Protein AF-A0A8J6TY63-F1 (afdb_monomer_lite)

Structure (mmCIF, N/CA/C/O backbone):
data_AF-A0A8J6TY63-F1
#
_entry.id   AF-A0A8J6TY63-F1
#
loop_
_atom_site.group_PDB
_atom_site.id
_atom_site.type_symbol
_atom_site.label_atom_id
_atom_site.label_alt_id
_atom_site.label_comp_id
_atom_site.label_asym_id
_atom_site.label_entity_id
_atom_site.label_seq_id
_atom_site.pdbx_PDB_ins_code
_atom_site.Cartn_x
_atom_site.Cartn_y
_atom_site.Cartn_z
_atom_site.occupancy
_atom_site.B_iso_or_equiv
_atom_site.auth_seq_id
_atom_site.auth_comp_id
_atom_site.auth_asym_id
_atom_site.auth_atom_id
_atom_site.pdbx_PDB_model_num
ATOM 1 N N . MET A 1 1 ? -46.759 7.146 -18.803 1.00 59.19 1 MET A N 1
ATOM 2 C CA . MET A 1 1 ? -46.461 6.735 -17.420 1.00 59.19 1 MET A CA 1
ATOM 3 C C . MET A 1 1 ? -46.743 7.932 -16.544 1.00 59.19 1 MET A C 1
ATOM 5 O O . MET A 1 1 ? -46.273 9.010 -16.891 1.00 59.19 1 MET A O 1
ATOM 9 N N . SER A 1 2 ? -47.590 7.791 -15.527 1.00 76.88 2 SER A N 1
ATOM 10 C CA . SER A 1 2 ? -47.890 8.916 -14.632 1.00 76.88 2 SER A CA 1
ATOM 11 C C . SER A 1 2 ? -46.751 9.110 -13.625 1.00 76.88 2 SER A C 1
ATOM 13 O O . SER A 1 2 ? -46.052 8.153 -13.288 1.00 76.88 2 SER A O 1
ATOM 15 N N . ASP A 1 3 ? -46.574 10.323 -13.101 1.00 75.19 3 ASP A N 1
ATOM 16 C CA . ASP A 1 3 ? -45.555 10.603 -12.074 1.00 75.19 3 ASP A CA 1
ATOM 17 C C . ASP A 1 3 ? -45.735 9.735 -10.810 1.00 75.19 3 ASP A C 1
ATOM 19 O O . ASP A 1 3 ? -44.773 9.434 -10.098 1.00 75.19 3 ASP A O 1
ATOM 23 N N . GLN A 1 4 ? -46.961 9.259 -10.556 1.00 69.75 4 GLN A N 1
ATOM 24 C CA . GLN A 1 4 ? -47.266 8.295 -9.494 1.00 69.75 4 GLN A CA 1
ATOM 25 C C . GLN A 1 4 ? -46.752 6.879 -9.789 1.00 69.75 4 GLN A C 1
ATOM 27 O O . GLN A 1 4 ? -46.388 6.160 -8.862 1.00 69.75 4 GLN A O 1
ATOM 32 N N . GLU A 1 5 ? -46.706 6.449 -11.051 1.00 67.06 5 GLU A N 1
ATOM 33 C CA . GLU A 1 5 ? -46.126 5.150 -11.415 1.00 67.06 5 GLU A CA 1
ATOM 34 C C . GLU A 1 5 ? -44.602 5.169 -11.263 1.00 67.06 5 GLU A C 1
ATOM 36 O O . GLU A 1 5 ? -44.042 4.234 -10.697 1.00 67.06 5 GLU A O 1
ATOM 41 N N . VAL A 1 6 ? -43.939 6.254 -11.679 1.00 70.25 6 VAL A N 1
ATOM 42 C CA . VAL A 1 6 ? -42.478 6.422 -11.541 1.00 70.25 6 VAL A CA 1
ATOM 43 C C . VAL A 1 6 ? -42.060 6.395 -10.066 1.00 70.25 6 VAL A C 1
ATOM 45 O O . VAL A 1 6 ? -41.172 5.635 -9.684 1.00 70.25 6 VAL A O 1
ATOM 48 N N . THR A 1 7 ? -42.751 7.158 -9.214 1.00 71.12 7 THR A N 1
ATOM 49 C CA . THR A 1 7 ? -42.452 7.231 -7.771 1.00 71.12 7 THR A CA 1
ATOM 50 C C . THR A 1 7 ? -42.755 5.934 -7.019 1.00 71.12 7 THR A C 1
ATOM 52 O O . THR A 1 7 ? -42.069 5.610 -6.047 1.00 71.12 7 THR A O 1
ATOM 55 N N . ASN A 1 8 ? -43.755 5.163 -7.456 1.00 72.06 8 ASN A N 1
ATOM 56 C CA . ASN A 1 8 ? -44.032 3.846 -6.884 1.00 72.06 8 ASN A CA 1
ATOM 57 C C . ASN A 1 8 ? -42.979 2.807 -7.281 1.00 72.06 8 ASN A C 1
ATOM 59 O O . ASN A 1 8 ? -42.626 1.981 -6.441 1.00 72.06 8 ASN A O 1
ATOM 63 N N . ILE A 1 9 ? -42.455 2.857 -8.511 1.00 68.50 9 ILE A N 1
ATOM 64 C CA . ILE A 1 9 ? -41.369 1.973 -8.963 1.00 68.50 9 ILE A CA 1
ATOM 65 C C . ILE A 1 9 ? -40.084 2.266 -8.176 1.00 68.50 9 ILE A C 1
ATOM 67 O O . ILE A 1 9 ? -39.517 1.340 -7.600 1.00 68.50 9 ILE A O 1
ATOM 71 N N . GLU A 1 10 ? -39.686 3.537 -8.040 1.00 64.94 10 GLU A N 1
ATOM 72 C CA . GLU A 1 10 ? -38.504 3.925 -7.249 1.00 64.94 10 GLU A CA 1
ATOM 73 C C . GLU A 1 10 ? -38.603 3.489 -5.780 1.00 64.94 10 GLU A C 1
ATOM 75 O O . GLU A 1 10 ? -37.651 2.932 -5.233 1.00 64.94 10 GLU A O 1
ATOM 80 N N . LYS A 1 11 ? -39.762 3.682 -5.133 1.00 65.12 11 LYS A N 1
ATOM 81 C CA . LYS A 1 11 ? -39.969 3.246 -3.741 1.00 65.12 11 LYS A CA 1
ATOM 82 C C . LYS A 1 11 ? -39.914 1.731 -3.575 1.00 65.12 11 LYS A C 1
ATOM 84 O O . LYS A 1 11 ? -39.424 1.258 -2.548 1.00 65.12 11 LYS A O 1
ATOM 89 N N . ASN A 1 12 ? -40.448 0.978 -4.535 1.00 68.94 12 ASN A N 1
ATOM 90 C CA . ASN A 1 12 ? -40.429 -0.482 -4.479 1.00 68.94 12 ASN A CA 1
ATOM 91 C C . ASN A 1 12 ? -39.007 -1.014 -4.668 1.00 68.94 12 ASN A C 1
ATOM 93 O O . ASN A 1 12 ? -38.581 -1.874 -3.901 1.00 68.94 12 ASN A O 1
ATOM 97 N N . ASP A 1 13 ? -38.254 -0.452 -5.614 1.00 61.81 13 ASP A N 1
ATOM 98 C CA . ASP A 1 13 ? -36.844 -0.784 -5.818 1.00 61.81 13 ASP A CA 1
ATOM 99 C C . ASP A 1 13 ? -36.014 -0.449 -4.572 1.00 61.81 13 ASP A C 1
ATOM 101 O O . ASP A 1 13 ? -35.270 -1.296 -4.072 1.00 61.81 13 ASP A O 1
ATOM 105 N N . GLU A 1 14 ? -36.195 0.734 -3.979 1.00 63.72 14 GLU A N 1
ATOM 106 C CA . GLU A 1 14 ? -35.500 1.114 -2.745 1.00 63.72 14 GLU A CA 1
ATOM 107 C C . GLU A 1 14 ? -35.813 0.143 -1.589 1.00 63.72 14 GLU A C 1
ATOM 109 O O . GLU A 1 14 ? -34.911 -0.266 -0.850 1.00 63.72 14 GLU A O 1
ATOM 114 N N . GLN A 1 15 ? -37.070 -0.299 -1.453 1.00 70.06 15 GLN A N 1
ATOM 115 C CA . GLN A 1 15 ? -37.459 -1.317 -0.472 1.00 70.06 15 GLN A CA 1
ATOM 116 C C . GLN A 1 15 ? -36.892 -2.707 -0.787 1.00 70.06 15 GLN A C 1
ATOM 118 O O . GLN A 1 15 ? -36.543 -3.432 0.149 1.00 70.06 15 GLN A O 1
ATOM 123 N N . LEU A 1 16 ? -36.749 -3.062 -2.066 1.00 70.25 16 LEU A N 1
ATOM 124 C CA . LEU A 1 16 ? -36.208 -4.341 -2.523 1.00 70.25 16 LEU A CA 1
ATOM 125 C C . LEU A 1 16 ? -34.692 -4.437 -2.281 1.00 70.25 16 LEU A C 1
ATOM 127 O O . LEU A 1 16 ? -34.206 -5.448 -1.774 1.00 70.25 16 LEU A O 1
ATOM 131 N N . PHE A 1 17 ? -33.928 -3.382 -2.581 1.00 68.75 17 PHE A N 1
ATOM 132 C CA . PHE A 1 17 ? -32.463 -3.394 -2.464 1.00 68.75 17 PHE A CA 1
ATOM 133 C C . PHE A 1 17 ? -31.965 -3.240 -1.023 1.00 68.75 17 PHE A C 1
ATOM 135 O O . PHE A 1 17 ? -30.926 -3.798 -0.649 1.00 68.75 17 PHE A O 1
ATOM 142 N N . ARG A 1 18 ? -32.710 -2.525 -0.174 1.00 75.44 18 ARG A N 1
ATOM 143 C CA . ARG A 1 18 ? -32.339 -2.249 1.223 1.00 75.44 18 ARG A CA 1
ATOM 144 C C . ARG A 1 18 ? -32.037 -3.496 2.076 1.00 75.44 18 ARG A C 1
ATOM 146 O O . ARG A 1 18 ? -31.020 -3.465 2.778 1.00 75.44 18 ARG A O 1
ATOM 153 N N . PRO A 1 19 ? -32.827 -4.590 2.064 1.00 79.81 19 PRO A N 1
ATOM 154 C CA . PRO A 1 19 ? -32.519 -5.789 2.846 1.00 79.81 19 PRO A CA 1
ATOM 155 C C . PRO A 1 19 ? -31.270 -6.521 2.341 1.00 79.81 19 PRO A C 1
ATOM 157 O O . PRO A 1 19 ? -30.455 -6.959 3.158 1.00 79.81 19 PRO A O 1
ATOM 160 N N . HIS A 1 20 ? -31.065 -6.605 1.023 1.00 77.00 20 HIS A N 1
ATOM 161 C CA . HIS A 1 20 ? -29.877 -7.238 0.441 1.00 77.00 20 HIS A CA 1
ATOM 162 C C . HIS A 1 20 ? -28.607 -6.437 0.736 1.00 77.00 20 HIS A C 1
ATOM 164 O O . HIS A 1 20 ? -27.609 -7.012 1.176 1.00 77.00 20 HIS A O 1
ATOM 170 N N . LEU A 1 21 ? -28.667 -5.109 0.610 1.00 77.38 21 LEU A N 1
ATOM 171 C CA . LEU A 1 21 ? -27.562 -4.218 0.956 1.00 77.38 21 LEU A CA 1
ATOM 172 C C . LEU A 1 21 ? -27.236 -4.283 2.453 1.00 77.38 21 LEU A C 1
ATOM 174 O O . LEU A 1 21 ? -26.067 -4.351 2.834 1.00 77.38 21 LEU A O 1
ATOM 178 N N . LYS A 1 22 ? -28.259 -4.330 3.318 1.00 75.38 22 LYS A N 1
ATOM 179 C CA . LYS A 1 22 ? -28.073 -4.496 4.765 1.00 75.38 22 LYS A CA 1
ATOM 180 C C . LYS A 1 22 ? -27.425 -5.843 5.091 1.00 75.38 22 LYS A C 1
ATOM 182 O O . LYS A 1 22 ? -26.507 -5.880 5.904 1.00 75.38 22 LYS A O 1
ATOM 187 N N . ARG A 1 23 ? -27.842 -6.931 4.435 1.00 76.88 23 ARG A N 1
ATOM 188 C CA . ARG A 1 23 ? -27.254 -8.266 4.623 1.00 76.88 23 ARG A CA 1
ATOM 189 C C . ARG A 1 23 ? -25.803 -8.326 4.150 1.00 76.88 23 ARG A C 1
ATOM 191 O O . ARG A 1 23 ? -24.972 -8.844 4.885 1.00 76.88 23 ARG A O 1
ATOM 198 N N . ALA A 1 24 ? -25.485 -7.760 2.986 1.00 76.81 24 ALA A N 1
ATOM 199 C CA . ALA A 1 24 ? -24.116 -7.687 2.475 1.00 76.81 24 ALA A CA 1
ATOM 200 C C . ALA A 1 24 ? -23.216 -6.838 3.386 1.00 76.81 24 ALA A C 1
ATOM 202 O O . ALA A 1 24 ? -22.139 -7.277 3.78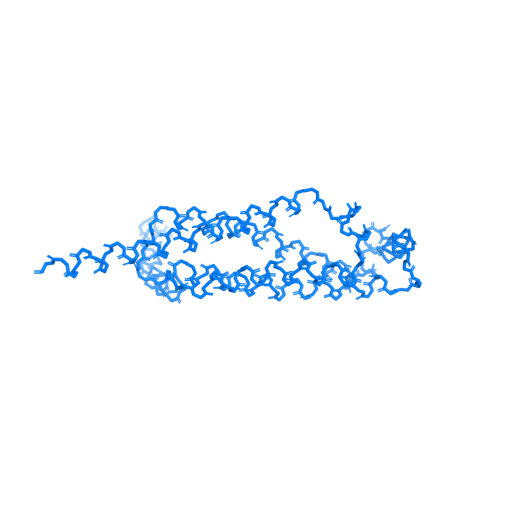7 1.00 76.81 24 ALA A O 1
ATOM 203 N N . ARG A 1 25 ? -23.694 -5.658 3.800 1.00 81.62 25 ARG A N 1
ATOM 204 C CA . ARG A 1 25 ? -22.996 -4.799 4.761 1.00 81.62 25 ARG A CA 1
ATOM 205 C C . ARG A 1 25 ? -22.729 -5.537 6.066 1.00 81.62 25 ARG A C 1
ATOM 207 O O . ARG A 1 25 ? -21.604 -5.508 6.538 1.00 81.62 25 ARG A O 1
ATOM 214 N N . ASN A 1 26 ? -23.727 -6.207 6.631 1.00 82.00 26 ASN A N 1
ATOM 215 C CA . ASN A 1 26 ? -23.568 -6.941 7.884 1.00 82.00 26 ASN A CA 1
ATOM 216 C C . ASN A 1 26 ? -22.652 -8.167 7.705 1.00 82.00 26 ASN A C 1
ATOM 218 O O . ASN A 1 26 ? -21.853 -8.478 8.583 1.00 82.00 26 ASN A O 1
ATOM 222 N N . PHE A 1 27 ? -22.681 -8.813 6.537 1.00 77.94 27 PHE A N 1
ATOM 223 C CA . PHE A 1 27 ? -21.765 -9.901 6.199 1.00 77.94 27 PHE A CA 1
ATOM 224 C C . PHE A 1 27 ? -20.309 -9.450 6.052 1.00 77.94 27 PHE A C 1
ATOM 226 O O . PHE A 1 27 ? -19.425 -10.277 6.236 1.00 77.94 27 PHE A O 1
ATOM 233 N N . VAL A 1 28 ? -20.035 -8.177 5.750 1.00 80.69 28 VAL A N 1
ATOM 234 C CA . VAL A 1 28 ? -18.668 -7.634 5.644 1.00 80.69 28 VAL A CA 1
ATOM 235 C C . VAL A 1 28 ? -18.275 -6.905 6.931 1.00 80.69 28 VAL A C 1
ATOM 237 O O . VAL A 1 28 ? -17.341 -7.314 7.611 1.00 80.69 28 VAL A O 1
ATOM 240 N N . LEU A 1 29 ? -19.039 -5.907 7.353 1.00 81.38 29 LEU A N 1
ATOM 241 C CA . LEU A 1 29 ? -18.734 -5.015 8.474 1.00 81.38 29 LEU A CA 1
ATOM 242 C C . LEU A 1 29 ? -19.339 -5.458 9.819 1.00 81.38 29 LEU A C 1
ATOM 244 O O . LEU A 1 29 ? -19.014 -4.885 10.850 1.00 81.38 29 LEU A O 1
ATOM 248 N N . GLY A 1 30 ? -20.186 -6.485 9.858 1.00 80.44 30 GLY A N 1
ATOM 249 C CA . GLY A 1 30 ? -20.896 -6.863 11.082 1.00 80.44 30 GLY A CA 1
ATOM 250 C C . GLY A 1 30 ? -22.042 -5.908 11.432 1.00 80.44 30 GLY A C 1
ATOM 251 O O . GLY A 1 30 ? -22.356 -4.971 10.693 1.00 80.44 30 GLY A O 1
ATOM 252 N N . ASP A 1 31 ? -22.693 -6.183 12.561 1.00 74.00 31 ASP A N 1
ATOM 253 C CA . ASP A 1 31 ? -23.899 -5.466 12.994 1.00 74.00 31 ASP A CA 1
ATOM 254 C C . ASP A 1 31 ? -23.600 -4.227 13.846 1.00 74.00 31 ASP A C 1
ATOM 256 O O . ASP A 1 31 ? -24.375 -3.268 13.852 1.00 74.00 31 ASP A O 1
ATOM 260 N N . GLU A 1 32 ? -22.451 -4.211 14.522 1.00 78.19 32 GLU A N 1
ATOM 261 C CA . GLU A 1 32 ? -22.043 -3.116 15.394 1.00 78.19 32 GLU A CA 1
ATOM 262 C C . GLU A 1 32 ? -21.094 -2.143 14.703 1.00 78.19 32 GLU A C 1
ATOM 264 O O . GLU A 1 32 ? -20.097 -2.524 14.086 1.00 78.19 32 GLU A O 1
ATOM 269 N N . ARG A 1 33 ? -21.349 -0.846 14.890 1.00 79.69 33 ARG A N 1
ATOM 270 C CA . ARG A 1 33 ? -20.389 0.188 14.504 1.00 79.69 33 ARG A CA 1
ATOM 271 C C . ARG A 1 33 ? -19.305 0.301 15.579 1.00 79.69 33 ARG A C 1
ATOM 273 O O . ARG A 1 33 ? -19.635 0.425 16.760 1.00 79.69 33 ARG A O 1
ATOM 280 N N . PRO A 1 34 ? -18.014 0.277 15.212 1.00 87.00 34 PRO A N 1
ATOM 281 C CA . PRO A 1 34 ? -16.946 0.435 16.181 1.00 87.00 34 PRO A CA 1
ATOM 282 C C . PRO A 1 34 ? -16.850 1.896 16.645 1.00 87.00 34 PRO A C 1
ATOM 284 O O . PRO A 1 34 ? -17.440 2.794 16.044 1.00 87.00 34 PRO A O 1
ATOM 287 N N . GLY A 1 35 ? -16.112 2.150 17.729 1.00 88.25 35 GLY A N 1
ATOM 288 C CA . GLY A 1 35 ? -15.947 3.506 18.265 1.00 88.25 35 GLY A CA 1
ATOM 289 C C . GLY A 1 35 ? -15.254 4.458 17.280 1.00 88.25 35 GLY A C 1
ATOM 290 O O . GLY A 1 35 ? -14.545 4.011 16.377 1.00 88.25 35 GLY A O 1
ATOM 291 N N . LEU A 1 36 ? -15.417 5.771 17.487 1.00 88.06 36 LEU A N 1
ATOM 292 C CA . LEU A 1 36 ? -14.945 6.825 16.571 1.00 88.06 36 LEU A CA 1
ATOM 293 C C . LEU A 1 36 ? -13.478 6.652 16.148 1.00 88.06 36 LEU A C 1
ATOM 295 O O . LEU A 1 36 ? -13.165 6.713 14.965 1.00 88.06 36 LEU A O 1
ATOM 299 N N . TYR A 1 37 ? -12.586 6.353 17.094 1.00 89.38 37 TYR A N 1
ATOM 300 C CA . TYR A 1 37 ? -11.170 6.149 16.786 1.00 89.38 37 TYR A CA 1
ATOM 301 C C . TYR A 1 37 ? -10.925 4.973 15.822 1.00 89.38 37 TYR A C 1
ATOM 303 O O . TYR A 1 37 ? -10.140 5.089 14.888 1.00 89.38 37 TYR A O 1
ATOM 311 N N . THR A 1 38 ? -11.648 3.858 15.983 1.00 92.31 38 THR A N 1
ATOM 312 C CA . THR A 1 38 ? -11.554 2.717 15.052 1.00 92.31 38 THR A CA 1
ATOM 313 C C . THR A 1 38 ? -12.097 3.075 13.671 1.00 92.31 38 THR A C 1
ATOM 315 O O . THR A 1 38 ? -11.546 2.620 12.676 1.00 92.31 38 THR A O 1
ATOM 318 N N . GLN A 1 39 ? -13.137 3.911 13.595 1.00 93.06 39 GLN A N 1
ATOM 319 C CA . GLN A 1 39 ? -13.658 4.394 12.314 1.00 93.06 39 GLN A CA 1
ATOM 320 C C . GLN A 1 39 ? -12.626 5.263 11.586 1.00 93.06 39 GLN A C 1
ATOM 322 O O . GLN A 1 39 ? -12.405 5.058 10.399 1.00 93.06 39 GLN A O 1
ATOM 327 N N . ILE A 1 40 ? -11.949 6.175 12.295 1.00 93.75 40 ILE A N 1
ATOM 328 C CA . ILE A 1 40 ? -10.877 7.007 11.724 1.00 93.75 40 ILE A CA 1
ATOM 329 C C . ILE A 1 40 ? -9.756 6.120 11.169 1.00 93.75 40 ILE A C 1
ATOM 331 O O . ILE A 1 40 ? -9.381 6.260 10.008 1.00 93.75 40 ILE A O 1
ATOM 335 N N . VAL A 1 41 ? -9.263 5.168 11.969 1.00 95.75 41 VAL A N 1
ATOM 336 C CA . VAL A 1 41 ? -8.211 4.228 11.543 1.00 95.75 41 VAL A CA 1
ATOM 337 C C . VAL A 1 41 ? -8.662 3.418 10.326 1.00 95.75 41 VAL A C 1
ATOM 339 O O . VAL A 1 41 ? -7.900 3.269 9.374 1.00 95.75 41 VAL A O 1
ATOM 342 N N . PHE A 1 42 ? -9.908 2.941 10.323 1.00 95.69 42 PHE A N 1
ATOM 343 C CA . PHE A 1 42 ? -10.466 2.175 9.214 1.00 95.69 42 PHE A CA 1
ATOM 344 C C . PHE A 1 42 ? -10.575 2.992 7.924 1.00 95.69 42 PHE A C 1
ATOM 346 O O . PHE A 1 42 ? -10.114 2.527 6.890 1.00 95.69 42 PHE A O 1
ATOM 353 N N . PHE A 1 43 ? -11.157 4.193 7.953 1.00 96.00 43 PHE A N 1
ATOM 354 C CA . PHE A 1 43 ? -11.362 4.983 6.734 1.00 96.00 43 PHE A CA 1
ATOM 355 C C . PHE A 1 43 ? -10.052 5.525 6.164 1.00 96.00 43 PHE A C 1
ATOM 357 O O . PHE A 1 43 ? -9.846 5.453 4.953 1.00 96.00 43 PHE A O 1
ATOM 364 N N . THR A 1 44 ? -9.137 5.989 7.020 1.00 96.56 44 THR A N 1
ATOM 365 C CA . THR A 1 44 ? -7.789 6.375 6.583 1.00 96.56 44 THR A CA 1
ATOM 366 C C . THR A 1 44 ? -7.051 5.175 5.992 1.00 96.56 44 THR A C 1
ATOM 368 O O . THR A 1 44 ? -6.449 5.279 4.924 1.00 96.56 44 THR A O 1
ATOM 371 N N . GLY A 1 45 ? -7.143 4.009 6.638 1.00 97.12 45 GLY A N 1
ATOM 372 C CA . GLY A 1 45 ? -6.516 2.789 6.143 1.00 97.12 45 GLY A CA 1
ATOM 373 C C . GLY A 1 45 ? -7.119 2.272 4.840 1.00 97.12 45 GLY A C 1
ATOM 374 O O . GLY A 1 45 ? -6.379 1.834 3.961 1.00 97.12 45 GLY A O 1
ATOM 375 N N . LEU A 1 46 ? -8.437 2.391 4.671 1.00 96.56 46 LEU A N 1
ATOM 376 C CA . LEU A 1 46 ? -9.138 2.044 3.439 1.00 96.56 46 LEU A CA 1
ATOM 377 C C . LEU A 1 46 ? -8.700 2.943 2.280 1.00 96.56 46 LEU A C 1
ATOM 379 O O . LEU A 1 46 ? -8.456 2.439 1.185 1.00 96.56 46 LEU A O 1
ATOM 383 N N . LEU A 1 47 ? -8.557 4.249 2.523 1.00 97.62 47 LEU A N 1
ATOM 384 C CA . LEU A 1 47 ? -8.066 5.197 1.525 1.00 97.62 47 LEU A CA 1
ATOM 385 C C . LEU A 1 47 ? -6.646 4.837 1.071 1.00 97.62 47 LEU A C 1
ATOM 387 O O . LEU A 1 47 ? -6.409 4.686 -0.125 1.00 97.62 47 LEU A O 1
ATOM 391 N N . ILE A 1 48 ? -5.726 4.630 2.019 1.00 97.75 48 ILE A N 1
ATOM 392 C CA . ILE A 1 48 ? -4.333 4.266 1.720 1.00 97.75 48 ILE A CA 1
ATOM 393 C C . ILE A 1 48 ? -4.276 2.928 0.972 1.00 97.75 48 ILE A C 1
ATOM 395 O O . ILE A 1 48 ? -3.678 2.843 -0.097 1.00 97.75 48 ILE A O 1
ATOM 399 N N . THR A 1 49 ? -4.962 1.902 1.480 1.00 97.62 49 THR A N 1
ATOM 400 C CA . THR A 1 49 ? -5.021 0.571 0.850 1.00 97.62 49 THR A CA 1
ATOM 401 C C . THR A 1 49 ? -5.569 0.646 -0.574 1.00 97.62 49 THR A C 1
ATOM 403 O O . THR A 1 49 ? -5.061 -0.030 -1.465 1.00 97.62 49 THR A O 1
ATOM 406 N N . SER A 1 50 ? -6.571 1.498 -0.816 1.00 97.12 50 SER A N 1
ATOM 407 C CA . SER A 1 50 ? -7.136 1.700 -2.153 1.00 97.12 50 SER A CA 1
ATOM 408 C C . SER A 1 50 ? -6.134 2.360 -3.095 1.00 97.12 50 SER A C 1
ATOM 410 O O . SER A 1 50 ? -5.980 1.893 -4.219 1.00 97.12 50 SER A O 1
ATOM 412 N N . ILE A 1 51 ? -5.417 3.395 -2.642 1.00 97.75 51 ILE A N 1
ATOM 413 C CA . ILE A 1 51 ? -4.378 4.061 -3.442 1.00 97.75 51 ILE A CA 1
ATOM 414 C C . ILE A 1 51 ? -3.304 3.054 -3.861 1.00 97.75 51 ILE A C 1
ATOM 416 O O . ILE A 1 51 ? -3.025 2.921 -5.051 1.00 97.75 51 ILE A O 1
ATOM 420 N N . PHE A 1 52 ? -2.760 2.285 -2.915 1.00 97.88 52 PHE A N 1
ATOM 421 C CA . PHE A 1 52 ? -1.735 1.290 -3.224 1.00 97.88 52 PHE A CA 1
ATOM 422 C C . PHE A 1 52 ? -2.260 0.132 -4.084 1.00 97.88 52 PHE A C 1
ATOM 424 O O . PHE A 1 52 ? -1.557 -0.324 -4.988 1.00 97.88 52 PHE A O 1
ATOM 431 N N . GLY A 1 53 ? -3.484 -0.340 -3.840 1.00 97.94 53 GLY A N 1
ATOM 432 C CA . GLY A 1 53 ? -4.113 -1.389 -4.643 1.00 97.94 53 GLY A CA 1
ATOM 433 C C . GLY A 1 53 ? -4.347 -0.950 -6.090 1.00 97.94 53 GLY A C 1
ATOM 434 O O . GLY A 1 53 ? -3.997 -1.676 -7.023 1.00 97.94 53 GLY A O 1
ATOM 435 N N . ILE A 1 54 ? -4.872 0.264 -6.288 1.00 98.06 54 ILE A N 1
ATOM 436 C CA . ILE A 1 54 ? -5.074 0.864 -7.615 1.00 98.06 54 ILE A CA 1
ATOM 437 C C . ILE A 1 54 ? -3.728 1.065 -8.310 1.00 98.06 54 ILE A C 1
ATOM 439 O O . ILE A 1 54 ? -3.583 0.661 -9.463 1.00 98.06 54 ILE A O 1
ATOM 443 N N . TRP A 1 55 ? -2.738 1.623 -7.610 1.00 97.69 55 TRP A N 1
ATOM 444 C CA . TRP A 1 55 ? -1.405 1.855 -8.160 1.00 97.69 55 TRP A CA 1
ATOM 445 C C . TRP A 1 55 ? -0.767 0.562 -8.670 1.00 97.69 55 TRP A C 1
ATOM 447 O O . TRP A 1 55 ? -0.390 0.476 -9.836 1.00 97.69 55 TRP A O 1
ATOM 457 N N . ASN A 1 56 ? -0.736 -0.486 -7.841 1.00 98.06 56 ASN A N 1
ATOM 458 C CA . ASN A 1 56 ? -0.184 -1.780 -8.241 1.00 98.06 56 ASN A CA 1
ATOM 459 C C . ASN A 1 56 ? -0.960 -2.414 -9.406 1.00 98.06 56 ASN A C 1
ATOM 461 O O . ASN A 1 56 ? -0.354 -3.006 -10.296 1.00 98.06 56 ASN A O 1
ATOM 465 N N . THR A 1 57 ? -2.284 -2.246 -9.446 1.00 98.00 57 THR A N 1
ATOM 466 C CA . THR A 1 57 ? -3.118 -2.758 -10.544 1.00 98.00 57 THR A CA 1
ATOM 467 C C . THR A 1 57 ? -2.806 -2.060 -11.866 1.00 98.00 57 THR A C 1
ATOM 469 O O . THR A 1 57 ? -2.582 -2.727 -12.876 1.00 98.00 57 THR A O 1
ATOM 472 N N . ILE A 1 58 ? -2.755 -0.724 -11.869 1.00 96.75 58 ILE A N 1
ATOM 473 C CA . ILE A 1 58 ? -2.445 0.063 -13.069 1.00 96.75 58 ILE A CA 1
ATOM 474 C C . ILE A 1 58 ? -1.040 -0.278 -13.573 1.00 96.75 58 ILE A C 1
ATOM 476 O O . ILE A 1 58 ? -0.879 -0.585 -14.756 1.00 96.75 58 ILE A O 1
ATOM 480 N N . SER A 1 59 ? -0.044 -0.289 -12.686 1.00 96.06 59 SER A N 1
ATOM 481 C CA . SER A 1 59 ? 1.340 -0.600 -13.053 1.00 96.06 59 SER A CA 1
ATOM 482 C C . SER A 1 59 ? 1.481 -2.011 -13.622 1.00 96.06 59 SER A C 1
ATOM 484 O O . SER A 1 59 ? 2.125 -2.194 -14.653 1.00 96.06 59 SER A O 1
ATOM 486 N N . TYR A 1 60 ? 0.819 -3.006 -13.025 1.00 97.19 60 TYR A N 1
ATOM 487 C CA . TYR A 1 60 ? 0.822 -4.371 -13.551 1.00 97.19 60 TYR A CA 1
ATOM 488 C C . TYR A 1 60 ? 0.220 -4.458 -14.962 1.00 97.19 60 TYR A C 1
ATOM 490 O O . TYR A 1 60 ? 0.800 -5.089 -15.844 1.00 97.19 60 TYR A O 1
ATOM 498 N N . ILE A 1 61 ? -0.914 -3.793 -15.208 1.00 95.12 61 ILE A N 1
ATOM 499 C CA . ILE A 1 61 ? -1.554 -3.776 -16.535 1.00 95.12 61 ILE A CA 1
ATOM 500 C C . ILE A 1 61 ? -0.634 -3.129 -17.577 1.00 95.12 61 ILE A C 1
ATOM 502 O O . ILE A 1 61 ? -0.490 -3.663 -18.679 1.00 95.12 61 ILE A O 1
ATOM 506 N N . ILE A 1 62 ? 0.015 -2.014 -17.226 1.00 93.94 62 ILE A N 1
ATOM 507 C CA . ILE A 1 62 ? 0.973 -1.320 -18.098 1.00 93.94 62 ILE A CA 1
ATOM 508 C C . ILE A 1 62 ? 2.126 -2.255 -18.489 1.00 93.94 62 ILE A C 1
ATOM 510 O O . ILE A 1 62 ? 2.461 -2.351 -19.671 1.00 93.94 62 ILE A O 1
ATOM 514 N N . LEU A 1 63 ? 2.683 -2.988 -17.522 1.00 94.38 63 LEU A N 1
ATOM 515 C CA . LEU A 1 63 ? 3.772 -3.942 -17.751 1.00 94.38 63 LEU A CA 1
ATOM 516 C C . LEU A 1 63 ? 3.317 -5.200 -18.510 1.00 94.38 63 LEU A C 1
ATOM 518 O O . LEU A 1 63 ? 4.105 -5.822 -19.209 1.00 94.38 63 LEU A O 1
ATOM 522 N N . LYS A 1 64 ? 2.036 -5.574 -18.460 1.00 94.00 64 LYS A N 1
ATOM 523 C CA . LYS A 1 64 ? 1.518 -6.706 -19.248 1.00 94.00 64 LYS A CA 1
ATOM 524 C C . LYS A 1 64 ? 1.199 -6.378 -20.699 1.00 94.00 64 LYS A C 1
ATOM 526 O O . LYS A 1 64 ? 1.034 -7.297 -21.501 1.00 94.00 64 LYS A O 1
ATOM 531 N N . GLN A 1 65 ? 1.097 -5.100 -21.059 1.00 91.50 65 GLN A N 1
ATOM 532 C CA . GLN A 1 65 ? 0.671 -4.684 -22.397 1.00 91.50 65 GLN A CA 1
ATOM 533 C C . GLN A 1 65 ? 1.626 -3.684 -23.085 1.00 91.50 65 GLN A C 1
ATOM 535 O O . GLN A 1 65 ? 1.157 -2.724 -23.709 1.00 91.50 65 GLN A O 1
ATOM 540 N N . PRO A 1 66 ? 2.958 -3.906 -23.080 1.00 86.12 66 PRO A N 1
ATOM 541 C CA . PRO A 1 66 ? 3.918 -2.936 -23.616 1.00 86.12 66 PRO A CA 1
ATOM 542 C C . PRO A 1 66 ? 3.719 -2.679 -25.119 1.00 86.12 66 PRO A C 1
ATOM 544 O O . PRO A 1 66 ? 3.738 -1.534 -25.568 1.00 86.12 66 PRO A O 1
ATOM 547 N N . LEU A 1 67 ? 3.415 -3.718 -25.910 1.00 85.25 67 LEU A N 1
ATOM 548 C CA . LEU A 1 67 ? 3.170 -3.592 -27.356 1.00 85.25 67 LEU A CA 1
ATOM 549 C C . LEU A 1 67 ? 1.896 -2.810 -27.695 1.00 85.25 67 LEU A C 1
ATOM 551 O O . LEU A 1 67 ? 1.800 -2.207 -28.767 1.00 85.25 67 LEU A O 1
ATOM 555 N N . PHE A 1 68 ? 0.883 -2.850 -26.828 1.00 86.06 68 PHE A N 1
ATOM 556 C CA . PHE A 1 68 ? -0.332 -2.064 -27.026 1.00 86.06 68 PHE A CA 1
ATOM 557 C C . PHE A 1 68 ? -0.031 -0.575 -26.837 1.00 86.06 68 PHE A C 1
ATOM 559 O O . PHE A 1 68 ? -0.393 0.233 -27.695 1.00 86.06 68 PHE A O 1
ATOM 566 N N . LEU A 1 69 ? 0.701 -0.236 -25.772 1.00 85.44 69 LEU A N 1
ATOM 567 C CA . LEU A 1 69 ? 1.108 1.131 -25.448 1.00 85.44 69 LEU A CA 1
ATOM 568 C C . LEU A 1 69 ? 2.082 1.700 -26.481 1.00 85.44 69 LEU A C 1
ATOM 570 O O . LEU A 1 69 ? 1.884 2.820 -26.951 1.00 85.44 69 LEU A O 1
ATOM 574 N N . LYS A 1 70 ? 3.052 0.906 -26.937 1.00 86.19 70 LYS A N 1
ATOM 575 C CA . LYS A 1 70 ? 3.972 1.319 -28.001 1.00 86.19 70 LYS A CA 1
ATOM 576 C C . LYS A 1 70 ? 3.232 1.651 -29.297 1.00 86.19 70 LYS A C 1
ATOM 578 O O . LYS A 1 70 ? 3.517 2.666 -29.921 1.00 86.19 70 LYS A O 1
ATOM 583 N N . ARG A 1 71 ? 2.230 0.847 -29.673 1.00 85.88 71 ARG A N 1
ATOM 584 C CA . ARG A 1 71 ? 1.451 1.060 -30.906 1.00 85.88 71 ARG A CA 1
ATOM 585 C C . ARG A 1 71 ? 0.461 2.224 -30.831 1.00 85.88 71 ARG A C 1
ATOM 587 O O . ARG A 1 71 ? 0.315 2.934 -31.816 1.00 85.88 71 ARG A O 1
ATOM 594 N N . HIS A 1 72 ? -0.215 2.425 -29.699 1.00 86.25 72 HIS A N 1
ATOM 595 C CA . HIS A 1 72 ? -1.329 3.386 -29.604 1.00 86.25 72 HIS A CA 1
ATOM 596 C C . HIS A 1 72 ? -0.987 4.675 -28.857 1.00 86.25 72 HIS A C 1
ATOM 598 O O . HIS A 1 72 ? -1.687 5.675 -29.003 1.00 86.25 72 HIS A O 1
ATOM 604 N N . LYS A 1 73 ? 0.054 4.655 -28.023 1.00 81.06 73 LYS A N 1
ATOM 605 C CA . LYS A 1 73 ? 0.499 5.800 -27.217 1.00 81.06 73 LYS A CA 1
ATOM 606 C C . LYS A 1 73 ? 1.911 6.257 -27.570 1.00 81.06 73 LYS A C 1
ATOM 608 O O . LYS A 1 73 ? 2.339 7.267 -27.034 1.00 81.06 73 LYS A O 1
ATOM 613 N N . GLN A 1 74 ? 2.606 5.541 -28.462 1.00 83.62 74 GLN A N 1
ATOM 614 C CA . GLN A 1 74 ? 3.996 5.816 -28.848 1.00 83.62 74 GLN A CA 1
ATOM 615 C C . GLN A 1 74 ? 4.963 5.830 -27.649 1.00 83.62 74 GLN A C 1
ATOM 617 O O . GLN A 1 74 ? 6.015 6.457 -27.697 1.00 83.6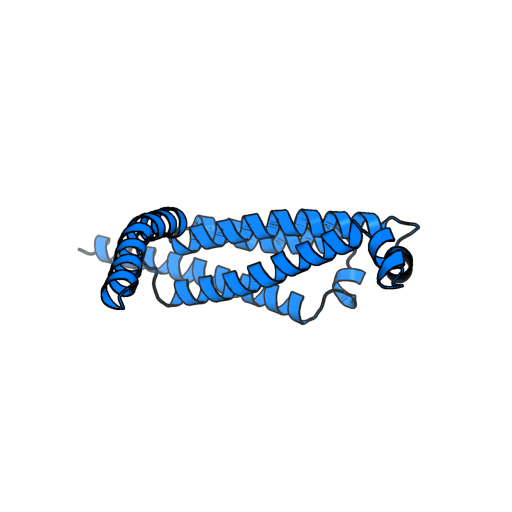2 74 GLN A O 1
ATOM 622 N N . VAL A 1 75 ? 4.614 5.113 -26.573 1.00 85.88 75 VAL A N 1
ATOM 623 C CA . VAL A 1 75 ? 5.447 4.974 -25.374 1.00 85.88 75 VAL A CA 1
ATOM 624 C C . VAL A 1 75 ? 6.070 3.585 -25.365 1.00 85.88 75 VAL A C 1
ATOM 626 O O . VAL A 1 75 ? 5.358 2.582 -25.285 1.00 85.88 75 VAL A O 1
ATOM 629 N N . ASP A 1 76 ? 7.399 3.527 -25.431 1.00 89.19 76 ASP A N 1
ATOM 630 C CA . ASP A 1 76 ? 8.157 2.283 -25.298 1.00 89.19 76 ASP A CA 1
ATOM 631 C C . ASP A 1 76 ? 8.454 1.991 -23.821 1.00 89.19 76 ASP A C 1
ATOM 633 O O . ASP A 1 76 ? 9.523 2.300 -23.296 1.00 89.19 76 ASP A O 1
ATOM 637 N N . VAL A 1 77 ? 7.450 1.445 -23.131 1.00 89.62 77 VAL A N 1
ATOM 638 C CA . VAL A 1 77 ? 7.520 1.146 -21.691 1.00 89.62 77 VAL A CA 1
ATOM 639 C C . VAL A 1 77 ? 8.679 0.207 -21.368 1.00 89.62 77 VAL A C 1
ATOM 641 O O . VAL A 1 77 ? 9.365 0.409 -20.373 1.00 89.62 77 VAL A O 1
ATOM 644 N N . GLU A 1 78 ? 8.912 -0.804 -22.203 1.00 89.50 78 GLU A N 1
ATOM 645 C CA . GLU A 1 78 ? 9.991 -1.766 -21.989 1.00 89.50 78 GLU A CA 1
ATOM 646 C C . GLU A 1 78 ? 11.352 -1.070 -22.042 1.00 89.50 78 GLU A C 1
ATOM 648 O O . GLU A 1 78 ? 12.133 -1.195 -21.102 1.00 89.50 78 GLU A O 1
ATOM 653 N N . ALA A 1 79 ? 11.589 -0.231 -23.056 1.00 89.44 79 ALA A N 1
ATOM 654 C CA . ALA A 1 79 ? 12.828 0.538 -23.151 1.00 89.44 79 ALA A CA 1
ATOM 655 C C . ALA A 1 79 ? 13.037 1.481 -21.951 1.00 89.44 79 ALA A C 1
ATOM 657 O O . ALA A 1 79 ? 14.142 1.541 -21.411 1.00 89.44 79 ALA A O 1
ATOM 658 N N . ILE A 1 80 ? 11.986 2.185 -21.509 1.00 91.38 80 ILE A N 1
ATOM 659 C CA . ILE A 1 80 ? 12.053 3.114 -20.366 1.00 91.38 80 ILE A CA 1
ATOM 660 C C . ILE A 1 80 ? 12.402 2.364 -19.074 1.00 91.38 80 ILE A C 1
ATOM 662 O O . ILE A 1 80 ? 13.314 2.761 -18.349 1.00 91.38 80 ILE A O 1
ATOM 666 N N . ILE A 1 81 ? 11.702 1.264 -18.792 1.00 92.94 81 ILE A N 1
ATOM 667 C CA . ILE A 1 81 ? 11.903 0.485 -17.566 1.00 92.94 81 ILE A CA 1
ATOM 668 C C . ILE A 1 81 ? 13.257 -0.230 -17.585 1.00 92.94 81 ILE A C 1
ATOM 670 O O . ILE A 1 81 ? 13.946 -0.248 -16.568 1.00 92.94 81 ILE A O 1
ATOM 674 N N . SER A 1 82 ? 13.685 -0.773 -18.727 1.00 91.12 82 SER A N 1
ATOM 675 C CA . SER A 1 82 ? 15.010 -1.388 -18.858 1.00 91.12 82 SER A CA 1
ATOM 676 C C . SER A 1 82 ? 16.143 -0.378 -18.684 1.00 91.12 82 SER A C 1
ATOM 678 O O . SER A 1 82 ? 17.159 -0.717 -18.079 1.00 91.12 82 SER A O 1
ATOM 680 N N . LEU A 1 83 ? 15.985 0.859 -19.172 1.00 91.94 83 LEU A N 1
ATOM 681 C CA . LEU A 1 83 ? 16.968 1.920 -18.949 1.00 91.94 83 LEU A CA 1
ATOM 682 C C . LEU A 1 83 ? 17.081 2.255 -17.458 1.00 91.94 83 LEU A C 1
ATOM 684 O O . LEU A 1 83 ? 18.184 2.217 -16.917 1.00 91.94 83 LEU A O 1
ATOM 688 N N . ARG A 1 84 ? 15.948 2.485 -16.779 1.00 92.81 84 ARG A N 1
ATOM 689 C CA . ARG A 1 84 ? 15.948 2.773 -15.337 1.00 92.81 84 ARG A CA 1
ATOM 690 C C . ARG A 1 84 ? 16.509 1.609 -14.520 1.00 92.81 84 ARG A C 1
ATOM 692 O O . ARG A 1 84 ? 17.287 1.825 -13.601 1.00 92.81 84 ARG A O 1
ATOM 699 N N . GLY A 1 85 ? 16.191 0.370 -14.896 1.00 92.81 85 GLY A N 1
ATOM 700 C CA . GLY A 1 85 ? 16.760 -0.821 -14.266 1.00 92.81 85 GLY A CA 1
ATOM 701 C C . GLY A 1 85 ? 18.290 -0.834 -14.303 1.00 92.81 85 GLY A C 1
ATOM 702 O O . GLY A 1 85 ? 18.920 -1.117 -13.288 1.00 92.81 85 GLY A O 1
ATOM 703 N N . ARG A 1 86 ? 18.897 -0.449 -15.433 1.00 91.81 86 ARG A N 1
ATOM 704 C CA . ARG A 1 86 ? 20.361 -0.335 -15.549 1.00 91.81 86 ARG A CA 1
ATOM 705 C C . ARG A 1 86 ? 20.938 0.762 -14.662 1.00 91.81 86 ARG A C 1
ATOM 707 O O . ARG A 1 86 ? 21.980 0.545 -14.054 1.00 91.81 86 ARG A O 1
ATOM 714 N N . GLU A 1 87 ? 20.265 1.908 -14.558 1.00 92.12 87 GLU A N 1
ATOM 715 C CA . GLU A 1 87 ? 20.666 2.998 -13.650 1.00 92.12 87 GLU A CA 1
ATOM 716 C C . GLU A 1 87 ? 20.645 2.556 -12.180 1.00 92.12 87 GLU A C 1
ATOM 718 O O . GLU A 1 87 ? 21.489 2.973 -11.394 1.00 92.12 87 GLU A O 1
ATOM 723 N N . LEU A 1 88 ? 19.728 1.651 -11.832 1.00 91.00 88 LEU A N 1
ATOM 724 C CA . LEU A 1 88 ? 19.619 1.047 -10.504 1.00 91.00 88 LEU A CA 1
ATOM 725 C C . LEU A 1 88 ? 20.579 -0.139 -10.281 1.00 91.00 88 LEU A C 1
ATOM 727 O O . LEU A 1 88 ? 20.578 -0.721 -9.197 1.00 91.00 88 LEU A O 1
ATOM 731 N N . GLY A 1 89 ? 21.395 -0.500 -11.278 1.00 90.25 89 GLY A N 1
ATOM 732 C CA . GLY A 1 89 ? 22.393 -1.571 -11.191 1.00 90.25 89 GLY A CA 1
ATOM 733 C C . GLY A 1 89 ? 21.908 -2.966 -11.601 1.00 90.25 89 GLY A C 1
ATOM 734 O O . GLY A 1 89 ? 22.593 -3.945 -11.317 1.00 90.25 89 GLY A O 1
ATOM 735 N N . PHE A 1 90 ? 20.751 -3.085 -12.260 1.00 90.00 90 PHE A N 1
ATOM 736 C CA . PHE A 1 90 ? 20.256 -4.359 -12.793 1.00 90.00 90 PHE A CA 1
ATOM 737 C C . PHE A 1 90 ? 20.787 -4.638 -14.203 1.00 90.00 90 PHE A C 1
ATOM 739 O O . PHE A 1 90 ? 20.926 -3.737 -15.033 1.00 90.00 90 PHE A O 1
ATOM 746 N N . GLU A 1 91 ? 21.006 -5.916 -14.509 1.00 83.06 91 GLU A N 1
ATOM 747 C CA . GLU A 1 91 ? 21.415 -6.374 -15.836 1.00 83.06 91 GLU A CA 1
ATOM 748 C C . GLU A 1 91 ? 20.213 -6.848 -16.677 1.00 83.06 91 GLU A C 1
ATOM 750 O O . GLU A 1 91 ? 19.236 -7.401 -16.173 1.00 83.06 91 GLU A O 1
ATOM 755 N N . GLY A 1 92 ? 20.277 -6.631 -17.997 1.00 71.56 92 GLY A N 1
ATOM 756 C CA . GLY A 1 92 ? 19.296 -7.174 -18.945 1.00 71.56 92 GLY A CA 1
ATOM 757 C C . GLY A 1 92 ? 17.836 -6.771 -18.676 1.00 71.56 92 GLY A C 1
ATOM 758 O O . GLY A 1 92 ? 17.520 -5.594 -18.503 1.00 71.56 92 GLY A O 1
ATOM 759 N N . THR A 1 93 ? 16.933 -7.755 -18.715 1.00 72.69 93 THR A N 1
ATOM 760 C CA . THR A 1 93 ? 15.479 -7.596 -18.491 1.00 72.69 93 THR A CA 1
ATOM 761 C C . THR A 1 93 ? 15.052 -7.921 -17.058 1.00 72.69 93 THR A C 1
ATOM 763 O O . THR A 1 93 ? 13.856 -7.998 -16.768 1.00 72.69 93 THR A O 1
ATOM 766 N N . ASP A 1 94 ? 16.002 -8.139 -16.150 1.00 86.12 94 ASP A N 1
ATOM 767 C CA . ASP A 1 94 ? 15.712 -8.659 -14.814 1.00 86.12 94 ASP A CA 1
ATOM 768 C C . ASP A 1 94 ? 14.846 -7.695 -14.010 1.00 86.12 94 ASP A C 1
ATOM 770 O O . ASP A 1 94 ? 13.833 -8.102 -13.440 1.00 86.12 94 ASP A O 1
ATOM 774 N N . PHE A 1 95 ? 15.167 -6.401 -14.067 1.00 93.38 95 PHE A N 1
ATOM 775 C CA . PHE A 1 95 ? 14.384 -5.365 -13.402 1.00 93.38 95 PHE A CA 1
ATOM 776 C C . PHE A 1 95 ? 12.931 -5.323 -13.881 1.00 93.38 95 PHE A C 1
ATOM 778 O O . PHE A 1 95 ? 12.021 -5.253 -13.063 1.00 93.38 95 PHE A O 1
ATOM 785 N N . TYR A 1 96 ? 12.695 -5.433 -15.192 1.00 93.38 96 TYR A N 1
ATOM 786 C CA . TYR A 1 96 ? 11.341 -5.437 -15.753 1.00 93.38 96 TYR A CA 1
ATOM 787 C C . TYR A 1 96 ? 10.512 -6.595 -15.184 1.00 93.38 96 TYR A C 1
ATOM 789 O O . TYR A 1 96 ? 9.404 -6.403 -14.682 1.00 93.38 96 TYR A O 1
ATOM 797 N N . ASN A 1 97 ? 11.091 -7.798 -15.194 1.00 93.00 97 ASN A N 1
ATOM 798 C CA . ASN A 1 97 ? 10.443 -9.004 -14.684 1.00 93.00 97 ASN A CA 1
ATOM 799 C C . ASN A 1 97 ? 10.248 -8.963 -13.160 1.00 93.00 97 ASN A C 1
ATOM 801 O O . ASN A 1 97 ? 9.282 -9.530 -12.643 1.00 93.00 97 ASN A O 1
ATOM 805 N N . TYR A 1 98 ? 11.167 -8.349 -12.412 1.00 95.06 98 TYR A N 1
ATOM 806 C CA . TYR A 1 98 ? 11.010 -8.149 -10.971 1.00 95.06 98 TYR A CA 1
ATOM 807 C C . TYR A 1 98 ? 9.943 -7.106 -10.651 1.00 95.06 98 TYR A C 1
ATOM 809 O O . TYR A 1 98 ? 9.131 -7.347 -9.762 1.00 95.06 98 TYR A O 1
ATOM 817 N N . LEU A 1 99 ? 9.881 -6.009 -11.406 1.00 96.31 99 LEU A N 1
ATOM 818 C CA . LEU A 1 99 ? 8.882 -4.957 -11.243 1.00 96.31 99 LEU A CA 1
ATOM 819 C C . LEU A 1 99 ? 7.470 -5.468 -11.553 1.00 96.31 99 LEU A C 1
ATOM 821 O O . LEU A 1 99 ? 6.534 -5.215 -10.794 1.00 96.31 99 LEU A O 1
ATOM 825 N N . GLU A 1 100 ? 7.323 -6.267 -12.611 1.00 96.12 100 GLU A N 1
ATOM 826 C CA . GLU A 1 100 ? 6.054 -6.919 -12.941 1.00 96.12 100 GLU A CA 1
ATOM 827 C C . GLU A 1 100 ? 5.585 -7.847 -11.806 1.00 96.12 100 GLU A C 1
ATOM 829 O O . GLU A 1 100 ? 4.439 -7.761 -11.351 1.00 96.12 100 GLU A O 1
ATOM 834 N N . ARG A 1 101 ? 6.487 -8.703 -11.303 1.00 96.75 101 ARG A N 1
ATOM 835 C CA . ARG A 1 101 ? 6.204 -9.613 -10.182 1.00 96.75 101 ARG A CA 1
ATOM 836 C C . ARG A 1 101 ? 5.884 -8.859 -8.897 1.00 96.75 101 ARG A C 1
ATOM 838 O O . ARG A 1 101 ? 4.942 -9.238 -8.205 1.00 96.75 101 ARG A O 1
ATOM 845 N N . PHE A 1 102 ? 6.623 -7.793 -8.601 1.00 97.56 102 PHE A N 1
ATOM 846 C CA . PHE A 1 102 ? 6.382 -6.936 -7.446 1.00 97.56 102 PHE A CA 1
ATOM 847 C C . PHE A 1 102 ? 4.959 -6.379 -7.463 1.00 97.56 102 PHE A C 1
ATOM 849 O O . PHE A 1 102 ? 4.246 -6.531 -6.475 1.00 97.56 102 PHE A O 1
ATOM 856 N N . HIS A 1 103 ? 4.511 -5.816 -8.588 1.00 98.12 103 HIS A N 1
ATOM 857 C CA . HIS A 1 103 ? 3.160 -5.270 -8.679 1.00 98.12 103 HIS A CA 1
ATOM 858 C C . HIS A 1 103 ? 2.078 -6.347 -8.562 1.00 98.12 103 HIS A C 1
ATOM 860 O O . HIS A 1 103 ? 1.092 -6.135 -7.858 1.00 98.12 103 HIS A O 1
ATOM 866 N N . LEU A 1 104 ? 2.276 -7.529 -9.156 1.00 98.06 104 LEU A N 1
ATOM 867 C CA . LEU A 1 104 ? 1.350 -8.654 -8.985 1.00 98.06 104 LEU A CA 1
ATOM 868 C C . LEU A 1 104 ? 1.236 -9.092 -7.517 1.00 98.06 104 LEU A C 1
ATOM 870 O O . LEU A 1 104 ? 0.131 -9.235 -6.992 1.00 98.06 104 LEU A O 1
ATOM 874 N N . MET A 1 105 ? 2.374 -9.282 -6.843 1.00 98.19 105 MET A N 1
ATOM 875 C CA . MET A 1 105 ? 2.411 -9.619 -5.417 1.00 98.19 105 MET A CA 1
ATOM 876 C C . MET A 1 105 ? 1.796 -8.498 -4.573 1.00 98.19 105 MET A C 1
ATOM 878 O O . MET A 1 105 ? 1.057 -8.778 -3.631 1.00 98.19 105 MET A O 1
ATOM 882 N N . GLY A 1 106 ? 2.039 -7.240 -4.947 1.00 98.00 106 GLY A N 1
ATOM 883 C CA . GLY A 1 106 ? 1.447 -6.056 -4.341 1.00 98.00 106 GLY A CA 1
ATOM 884 C C . GLY A 1 106 ? -0.078 -6.083 -4.390 1.00 98.00 106 GLY A C 1
ATOM 885 O O . GLY A 1 106 ? -0.710 -5.886 -3.357 1.00 98.00 106 GLY A O 1
ATOM 886 N N . ILE A 1 107 ? -0.684 -6.397 -5.541 1.00 98.44 107 ILE A N 1
ATOM 887 C CA . ILE A 1 107 ? -2.149 -6.528 -5.671 1.00 98.44 107 ILE A CA 1
ATOM 888 C C . ILE A 1 107 ? -2.686 -7.549 -4.663 1.00 98.44 107 ILE A C 1
ATOM 890 O O . ILE A 1 107 ? -3.593 -7.237 -3.890 1.00 98.44 107 ILE A O 1
ATOM 894 N N . VAL A 1 108 ? -2.109 -8.754 -4.638 1.00 98.19 108 VAL A N 1
ATOM 895 C CA . VAL A 1 108 ? -2.543 -9.827 -3.728 1.00 98.19 108 VAL A CA 1
ATOM 896 C C . VAL A 1 108 ? -2.404 -9.390 -2.270 1.00 98.19 108 VAL A C 1
ATOM 898 O O . VAL A 1 108 ? -3.319 -9.572 -1.468 1.00 98.19 108 VAL A O 1
ATOM 901 N N . LEU A 1 109 ? -1.284 -8.761 -1.928 1.00 98.06 109 LEU A N 1
ATOM 902 C CA . LEU A 1 109 ? -0.992 -8.348 -0.565 1.00 98.06 109 LEU A CA 1
ATOM 903 C C . LEU A 1 109 ? -1.915 -7.223 -0.082 1.00 98.06 109 LEU A C 1
ATOM 905 O O . LEU A 1 109 ? -2.406 -7.281 1.045 1.00 98.06 109 LEU A O 1
ATOM 909 N N . TRP A 1 110 ? -2.221 -6.241 -0.932 1.00 98.12 110 TRP A N 1
ATOM 910 C CA . TRP A 1 110 ? -3.157 -5.168 -0.590 1.00 98.12 110 TRP A CA 1
ATOM 911 C C . TRP A 1 110 ? -4.604 -5.662 -0.482 1.00 98.12 110 TRP A C 1
ATOM 913 O O . TRP A 1 110 ? -5.347 -5.156 0.360 1.00 98.12 110 TRP A O 1
ATOM 923 N N . LEU A 1 111 ? -4.993 -6.710 -1.219 1.00 97.38 111 LEU A N 1
ATOM 924 C CA . LEU A 1 111 ? -6.259 -7.415 -0.981 1.00 97.38 111 LEU A CA 1
ATOM 925 C C . LEU A 1 111 ? -6.276 -8.103 0.395 1.00 97.38 111 LEU A C 1
ATOM 927 O O . LEU A 1 111 ? -7.275 -8.021 1.112 1.00 97.38 111 LEU A O 1
ATOM 931 N N . CYS A 1 112 ? -5.171 -8.727 0.815 1.00 97.19 112 CYS A N 1
ATOM 932 C CA . CYS A 1 112 ? -5.054 -9.288 2.164 1.00 97.19 112 CYS A CA 1
ATOM 933 C C . CYS A 1 112 ? -5.125 -8.204 3.254 1.00 97.19 112 CYS A C 1
ATOM 935 O O . CYS A 1 112 ? -5.821 -8.384 4.255 1.00 97.19 112 CYS A O 1
ATOM 937 N N . VAL A 1 113 ? -4.463 -7.059 3.058 1.00 97.94 113 VAL A N 1
ATOM 938 C CA . VAL A 1 113 ? -4.532 -5.914 3.984 1.00 97.94 113 VAL A CA 1
ATOM 939 C C . VAL A 1 113 ? -5.957 -5.359 4.073 1.00 97.94 113 VAL A C 1
ATOM 941 O O . VAL A 1 113 ? -6.434 -5.070 5.172 1.00 97.94 113 VAL A O 1
ATOM 944 N N . LEU A 1 114 ? -6.679 -5.287 2.950 1.00 96.94 114 LEU A N 1
ATOM 945 C CA . LEU A 1 114 ? -8.089 -4.890 2.919 1.00 96.94 114 LEU A CA 1
ATOM 946 C C . LEU A 1 114 ? -8.965 -5.821 3.774 1.00 96.94 114 LEU A C 1
ATOM 948 O O . LEU A 1 114 ? -9.798 -5.350 4.552 1.00 96.94 114 LEU A O 1
ATOM 952 N N . ILE A 1 115 ? -8.740 -7.137 3.696 1.00 95.31 115 ILE A N 1
ATOM 953 C CA . ILE A 1 115 ? -9.396 -8.121 4.574 1.00 95.31 115 ILE A CA 1
ATOM 954 C C . ILE A 1 115 ? -9.027 -7.870 6.045 1.00 95.31 115 ILE A C 1
ATOM 956 O O . ILE A 1 115 ? -9.891 -7.919 6.923 1.00 95.31 115 ILE A O 1
ATOM 960 N N . GLY A 1 116 ? -7.768 -7.523 6.319 1.00 96.19 116 GLY A N 1
ATOM 961 C CA . GLY A 1 116 ? -7.323 -7.069 7.636 1.00 96.19 116 GLY A CA 1
ATOM 962 C C . GLY A 1 116 ? -8.158 -5.899 8.167 1.00 96.19 116 GLY A C 1
ATOM 963 O O . GLY A 1 116 ? -8.626 -5.951 9.304 1.00 96.19 116 GLY A O 1
ATOM 964 N N . PHE A 1 117 ? -8.439 -4.884 7.344 1.00 95.69 117 PHE A N 1
ATOM 965 C CA . PHE A 1 117 ? -9.297 -3.759 7.738 1.00 95.69 117 PHE A CA 1
ATOM 966 C C . PHE A 1 117 ? -10.748 -4.165 8.008 1.00 95.69 117 PHE A C 1
ATOM 968 O O . PHE A 1 117 ? -11.359 -3.659 8.951 1.00 95.69 117 PHE A O 1
ATOM 975 N N . ILE A 1 118 ? -11.293 -5.118 7.250 1.00 94.12 118 ILE A N 1
ATOM 976 C CA . ILE A 1 118 ? -12.624 -5.680 7.526 1.00 94.12 118 ILE A CA 1
ATOM 977 C C . ILE A 1 118 ? -12.655 -6.317 8.927 1.00 94.12 118 ILE A C 1
ATOM 979 O O . ILE A 1 118 ? -13.582 -6.079 9.705 1.00 94.12 118 ILE A O 1
ATOM 983 N N . PHE A 1 119 ? -11.619 -7.072 9.298 1.00 93.50 119 PHE A N 1
ATOM 984 C CA . PHE A 1 119 ? -11.506 -7.634 10.646 1.00 93.50 119 PHE A CA 1
ATOM 985 C C . PHE A 1 119 ? -11.255 -6.576 11.728 1.00 93.50 119 PHE A C 1
ATOM 987 O O . PHE A 1 119 ? -11.769 -6.715 12.841 1.00 93.50 119 PHE A O 1
ATOM 994 N N . LEU A 1 120 ? -10.532 -5.501 11.401 1.00 93.94 120 LEU A N 1
ATOM 995 C CA . LEU A 1 120 ? -10.319 -4.365 12.300 1.00 93.94 120 LEU A CA 1
ATOM 996 C C . LEU A 1 120 ? -11.645 -3.690 12.650 1.00 93.94 120 LEU A C 1
ATOM 998 O O . LEU A 1 120 ? -11.902 -3.405 13.820 1.00 93.94 120 LEU A O 1
ATOM 1002 N N . TRP A 1 121 ? -12.525 -3.505 11.663 1.00 93.25 121 TRP A N 1
ATOM 1003 C CA . TRP A 1 121 ? -13.868 -2.973 11.891 1.00 93.25 121 TRP A CA 1
ATOM 1004 C C . TRP A 1 121 ? -14.681 -3.861 12.844 1.00 93.25 121 TRP A C 1
ATOM 1006 O O . TRP A 1 121 ? -15.360 -3.363 13.741 1.00 93.25 121 TRP A O 1
ATOM 1016 N N . ARG A 1 122 ? -14.535 -5.185 12.721 1.00 90.56 122 ARG A N 1
ATOM 1017 C CA . ARG A 1 122 ? -15.137 -6.184 13.621 1.00 90.56 122 ARG A CA 1
ATOM 1018 C C . ARG A 1 122 ? -14.445 -6.304 14.982 1.00 90.56 122 ARG A C 1
ATOM 1020 O O . ARG A 1 122 ? -14.757 -7.225 15.734 1.00 90.56 122 ARG A O 1
ATOM 1027 N N . LYS A 1 123 ? -13.505 -5.408 15.305 1.00 87.00 123 LYS A N 1
ATOM 1028 C CA . LYS A 1 123 ? -12.759 -5.365 16.575 1.00 87.00 123 LYS A CA 1
ATOM 1029 C C . LYS A 1 123 ? -11.969 -6.656 16.866 1.00 87.00 123 LYS A C 1
ATOM 1031 O O . LYS A 1 123 ? -11.731 -6.993 18.028 1.00 87.00 123 LYS A O 1
ATOM 1036 N N . GLN A 1 124 ? -11.554 -7.387 15.830 1.00 88.44 124 GLN A N 1
ATOM 1037 C CA . GLN A 1 124 ? -10.785 -8.623 15.989 1.00 88.44 124 GLN A CA 1
ATOM 1038 C C . GLN A 1 124 ? -9.311 -8.308 16.249 1.00 88.44 124 GLN A C 1
ATOM 1040 O O . GLN A 1 124 ? -8.664 -7.687 15.417 1.00 88.44 124 GLN A O 1
ATOM 1045 N N . LYS A 1 125 ? -8.740 -8.778 17.369 1.00 84.44 125 LYS A N 1
ATOM 1046 C CA . LYS A 1 125 ? -7.344 -8.462 17.763 1.00 84.44 125 LYS A CA 1
ATOM 1047 C C . LYS A 1 125 ? -6.309 -8.846 16.696 1.00 84.44 125 LYS A C 1
ATOM 1049 O O . LYS A 1 125 ? -5.283 -8.186 16.565 1.00 84.44 125 LYS A O 1
ATOM 1054 N N . TRP A 1 126 ? -6.597 -9.898 15.93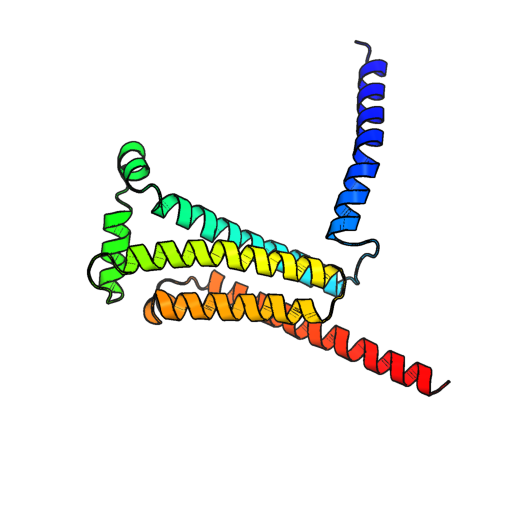2 1.00 89.19 126 TRP A N 1
ATOM 1055 C CA . TRP A 1 126 ? -5.682 -10.460 14.943 1.00 89.19 126 TRP A CA 1
ATOM 1056 C C . TRP A 1 126 ? -5.593 -9.607 13.670 1.00 89.19 126 TRP A C 1
ATOM 1058 O O . TRP A 1 126 ? -4.654 -9.765 12.892 1.00 89.19 126 TRP A O 1
ATOM 1068 N N . SER A 1 127 ? -6.522 -8.660 13.475 1.00 94.69 127 SER A N 1
ATOM 1069 C CA . SER A 1 127 ? -6.514 -7.747 12.330 1.00 94.69 127 SER A CA 1
ATOM 1070 C C . SER A 1 127 ? -5.235 -6.918 12.258 1.00 94.69 127 SER A C 1
ATOM 1072 O O . SER A 1 127 ? -4.713 -6.692 11.171 1.00 94.69 127 SER A O 1
ATOM 1074 N N . ALA A 1 128 ? -4.713 -6.493 13.414 1.00 94.81 128 ALA A N 1
ATOM 1075 C CA . ALA A 1 128 ? -3.499 -5.693 13.490 1.00 94.81 128 ALA A CA 1
ATOM 1076 C C . ALA A 1 128 ? -2.292 -6.456 12.928 1.00 94.81 128 ALA A C 1
ATOM 1078 O O . ALA A 1 128 ? -1.529 -5.882 12.158 1.00 94.81 128 ALA A O 1
ATOM 1079 N N . TYR A 1 129 ? -2.162 -7.754 13.230 1.00 95.31 129 TYR A N 1
ATOM 1080 C CA . TYR A 1 129 ? -1.072 -8.582 12.704 1.00 95.31 129 TYR A CA 1
ATOM 1081 C C . TYR A 1 129 ? -1.172 -8.778 11.191 1.00 95.31 129 TYR A C 1
ATOM 1083 O O . TYR A 1 129 ? -0.153 -8.725 10.512 1.00 95.31 129 TYR A O 1
ATOM 1091 N N . ILE A 1 130 ? -2.385 -8.944 10.650 1.00 97.00 130 ILE A N 1
ATOM 1092 C CA . ILE A 1 130 ? -2.599 -9.052 9.197 1.00 97.00 130 ILE A CA 1
ATOM 1093 C C . ILE A 1 130 ? -2.177 -7.755 8.500 1.00 97.00 130 ILE A C 1
ATOM 1095 O O . ILE A 1 130 ? -1.450 -7.796 7.510 1.00 97.00 130 ILE A O 1
ATOM 1099 N N . ILE A 1 131 ? -2.604 -6.603 9.024 1.00 97.94 131 ILE A N 1
ATOM 1100 C CA . ILE A 1 131 ? -2.316 -5.304 8.407 1.00 97.94 131 ILE A CA 1
ATOM 1101 C C . ILE A 1 131 ? -0.828 -4.956 8.538 1.00 97.94 131 ILE A C 1
ATOM 1103 O O . ILE A 1 131 ? -0.181 -4.670 7.535 1.00 97.94 131 ILE A O 1
ATOM 1107 N N . ILE A 1 132 ? -0.268 -5.015 9.751 1.00 97.44 132 ILE A N 1
ATOM 1108 C CA . ILE A 1 132 ? 1.147 -4.702 9.998 1.00 97.44 132 ILE A CA 1
ATOM 1109 C C . ILE A 1 132 ? 2.050 -5.686 9.252 1.00 97.44 132 ILE A C 1
ATOM 1111 O O . ILE A 1 132 ? 2.982 -5.262 8.573 1.00 97.44 132 ILE A O 1
ATOM 1115 N N . GLY A 1 133 ? 1.750 -6.984 9.328 1.00 97.50 133 GLY A N 1
ATOM 1116 C CA . GLY A 1 133 ? 2.475 -8.014 8.590 1.00 97.50 133 GLY A CA 1
ATOM 1117 C C . GLY A 1 133 ? 2.425 -7.776 7.084 1.00 97.50 133 GLY A C 1
ATOM 1118 O O . GLY A 1 133 ? 3.454 -7.878 6.425 1.00 97.50 133 GLY A O 1
ATOM 1119 N N . GLY A 1 134 ? 1.270 -7.373 6.546 1.00 97.62 134 GLY A N 1
ATOM 1120 C CA . GLY A 1 134 ? 1.125 -7.010 5.138 1.00 97.62 134 GLY A CA 1
ATOM 1121 C C . GLY A 1 134 ? 1.972 -5.802 4.731 1.00 97.62 134 GLY A C 1
ATOM 1122 O O . GLY A 1 134 ? 2.658 -5.857 3.716 1.00 97.62 134 GLY A O 1
ATOM 1123 N N . ILE A 1 135 ? 1.997 -4.739 5.542 1.00 97.44 135 ILE A N 1
ATOM 1124 C CA . ILE A 1 135 ? 2.817 -3.538 5.291 1.00 97.44 135 ILE A CA 1
ATOM 1125 C C . ILE A 1 135 ? 4.312 -3.874 5.304 1.00 97.44 135 ILE A C 1
ATOM 1127 O O . ILE A 1 135 ? 5.056 -3.469 4.404 1.00 97.44 135 ILE A O 1
ATOM 1131 N N . LEU A 1 136 ? 4.757 -4.623 6.316 1.00 97.44 136 LEU A N 1
ATOM 1132 C CA . LEU A 1 136 ? 6.151 -5.042 6.433 1.00 97.44 136 LEU A CA 1
ATOM 1133 C C . LEU A 1 136 ? 6.542 -5.945 5.265 1.00 97.44 136 LEU A C 1
ATOM 1135 O O . LEU A 1 136 ? 7.543 -5.679 4.608 1.00 97.44 136 LEU A O 1
ATOM 1139 N N . LEU A 1 137 ? 5.716 -6.943 4.943 1.00 97.88 137 LEU A N 1
ATOM 1140 C CA . LEU A 1 137 ? 5.967 -7.853 3.831 1.00 97.88 137 LEU A CA 1
ATOM 1141 C C . LEU A 1 137 ? 6.017 -7.113 2.487 1.00 97.88 137 LEU A C 1
ATOM 1143 O O . LEU A 1 137 ? 6.907 -7.389 1.689 1.00 97.88 137 LEU A O 1
ATOM 1147 N N . TYR A 1 138 ? 5.133 -6.138 2.251 1.00 97.50 138 TYR A N 1
ATOM 1148 C CA . TYR A 1 138 ? 5.136 -5.320 1.031 1.00 97.50 138 TYR A CA 1
ATOM 1149 C C . TYR A 1 138 ? 6.463 -4.571 0.882 1.00 97.50 138 TYR A C 1
ATOM 1151 O O . TYR A 1 138 ? 7.099 -4.603 -0.173 1.00 97.50 138 TYR A O 1
ATOM 1159 N N . SER A 1 139 ? 6.910 -3.954 1.977 1.00 95.94 139 SER A N 1
ATOM 1160 C CA . SER A 1 139 ? 8.146 -3.170 2.031 1.00 95.94 139 SER A CA 1
ATOM 1161 C C . SER A 1 139 ? 9.392 -4.052 1.890 1.00 95.94 139 SER A C 1
ATOM 1163 O O . SER A 1 139 ? 10.360 -3.671 1.227 1.00 95.94 139 SER A O 1
ATOM 1165 N N . SER A 1 140 ? 9.358 -5.261 2.461 1.00 96.00 140 SER A N 1
ATOM 1166 C CA . SER A 1 140 ? 10.407 -6.266 2.298 1.00 96.00 140 SER A CA 1
ATOM 1167 C C . SER A 1 140 ? 10.483 -6.759 0.857 1.00 96.00 140 SER A C 1
ATOM 1169 O O . SER A 1 140 ? 11.564 -6.729 0.280 1.00 96.00 140 SER A O 1
ATOM 1171 N N . ILE A 1 141 ? 9.361 -7.160 0.246 1.00 95.94 141 ILE A N 1
ATOM 1172 C CA . ILE A 1 141 ? 9.335 -7.632 -1.148 1.00 95.94 141 ILE A CA 1
ATOM 1173 C C . ILE A 1 141 ? 9.865 -6.544 -2.086 1.00 95.94 141 ILE A C 1
ATOM 1175 O O . ILE A 1 141 ? 10.678 -6.852 -2.953 1.00 95.94 141 ILE A O 1
ATOM 1179 N N . MET A 1 142 ? 9.466 -5.284 -1.887 1.00 95.44 142 MET A N 1
ATOM 1180 C CA . MET A 1 142 ? 9.984 -4.151 -2.659 1.00 95.44 142 MET A CA 1
ATOM 1181 C C . MET A 1 142 ? 11.511 -4.063 -2.572 1.00 95.44 142 MET A C 1
ATOM 1183 O O . MET A 1 142 ? 12.189 -4.055 -3.595 1.00 95.44 142 MET A O 1
ATOM 1187 N N . THR A 1 143 ? 12.058 -4.066 -1.355 1.00 93.38 143 THR A N 1
ATOM 1188 C CA . THR A 1 143 ? 13.509 -3.967 -1.130 1.00 93.38 143 THR A CA 1
ATOM 1189 C C . THR A 1 143 ? 14.271 -5.175 -1.685 1.00 93.38 143 THR A C 1
ATOM 1191 O O . THR A 1 143 ? 15.347 -5.007 -2.251 1.00 93.38 143 THR A O 1
ATOM 1194 N N . PHE A 1 144 ? 13.734 -6.392 -1.551 1.00 93.38 144 PHE A N 1
ATOM 1195 C CA . PHE A 1 144 ? 14.408 -7.613 -2.007 1.00 93.38 144 PHE A CA 1
ATOM 1196 C C . PHE A 1 144 ? 14.329 -7.823 -3.523 1.00 93.38 144 PHE A C 1
ATOM 1198 O O . PHE A 1 144 ? 15.304 -8.286 -4.107 1.00 93.38 144 PHE A O 1
ATOM 1205 N N . LEU A 1 145 ? 13.199 -7.506 -4.164 1.00 93.50 145 LEU A N 1
ATOM 1206 C CA . LEU A 1 145 ? 13.039 -7.682 -5.613 1.00 93.50 145 LEU A CA 1
ATOM 1207 C C . LEU A 1 145 ? 13.624 -6.521 -6.418 1.00 93.50 145 LEU A C 1
ATOM 1209 O O . LEU A 1 145 ? 14.186 -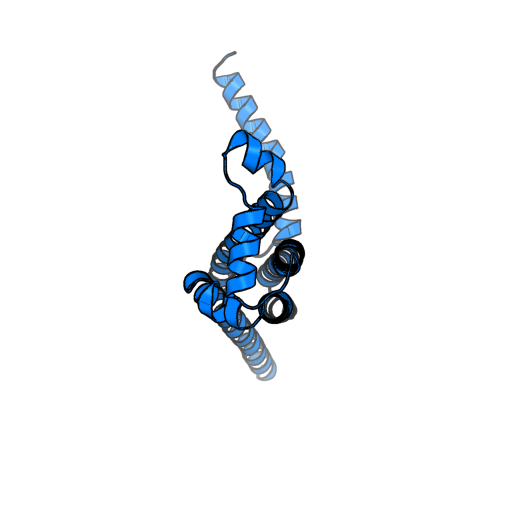6.753 -7.483 1.00 93.50 145 LEU A O 1
ATOM 1213 N N . LEU A 1 146 ? 13.468 -5.286 -5.935 1.00 94.56 146 LEU A N 1
ATOM 1214 C CA . LEU A 1 146 ? 13.840 -4.073 -6.677 1.00 94.56 146 LEU A CA 1
ATOM 1215 C C . LEU A 1 146 ? 15.119 -3.419 -6.144 1.00 94.56 146 LEU A C 1
ATOM 1217 O O . LEU A 1 146 ? 15.635 -2.487 -6.753 1.00 94.56 146 LEU A O 1
ATOM 1221 N N . GLY A 1 147 ? 15.670 -3.937 -5.048 1.00 91.56 147 GLY A N 1
ATOM 1222 C CA . GLY A 1 147 ? 16.892 -3.436 -4.434 1.00 91.56 147 GLY A CA 1
ATOM 1223 C C . GLY A 1 147 ? 16.658 -2.239 -3.508 1.00 91.56 147 GLY A C 1
ATOM 1224 O O . GLY A 1 147 ? 15.667 -1.511 -3.591 1.00 91.56 147 GLY A O 1
ATOM 1225 N N . ALA A 1 148 ? 17.618 -2.009 -2.610 1.00 89.88 148 ALA A N 1
ATOM 1226 C CA . ALA A 1 148 ? 17.571 -0.882 -1.678 1.00 89.88 148 ALA A CA 1
ATOM 1227 C C . ALA A 1 148 ? 17.668 0.478 -2.394 1.00 89.88 148 ALA A C 1
ATOM 1229 O O . ALA A 1 148 ? 17.043 1.443 -1.957 1.00 89.88 148 ALA A O 1
ATOM 1230 N N . THR A 1 149 ? 18.392 0.554 -3.515 1.00 91.31 149 THR A N 1
ATOM 1231 C CA . THR A 1 149 ? 18.517 1.778 -4.321 1.00 91.31 149 THR A CA 1
ATOM 1232 C C . THR A 1 149 ? 17.167 2.217 -4.881 1.00 91.31 149 THR A C 1
ATOM 1234 O O . THR A 1 149 ? 16.813 3.384 -4.751 1.00 91.31 149 THR A O 1
ATOM 1237 N N . TYR A 1 150 ? 16.349 1.283 -5.384 1.00 93.06 150 TYR A N 1
ATOM 1238 C CA . TYR A 1 150 ? 14.978 1.581 -5.814 1.00 93.06 150 TYR A CA 1
ATOM 1239 C C . TYR A 1 150 ? 14.128 2.134 -4.664 1.00 93.06 150 TYR A C 1
ATOM 1241 O O . TYR A 1 150 ? 13.383 3.100 -4.832 1.00 93.06 150 TYR A O 1
ATOM 1249 N N . PHE A 1 151 ? 14.260 1.563 -3.462 1.00 91.00 151 PHE A N 1
ATOM 1250 C CA . PHE A 1 151 ? 13.547 2.075 -2.293 1.00 91.00 151 PHE A CA 1
ATOM 1251 C C . PHE A 1 151 ? 13.949 3.515 -1.946 1.00 91.00 151 PHE A C 1
ATOM 1253 O O . PHE A 1 151 ? 13.112 4.333 -1.562 1.00 91.00 151 PHE A O 1
ATOM 1260 N N . VAL A 1 152 ? 15.229 3.856 -2.068 1.00 90.12 152 VAL A N 1
ATOM 1261 C CA . VAL A 1 152 ? 15.715 5.199 -1.743 1.00 90.12 152 VAL A CA 1
ATOM 1262 C C . VAL A 1 152 ? 15.336 6.200 -2.833 1.00 90.12 152 VAL A C 1
ATOM 1264 O O . VAL A 1 152 ? 14.754 7.233 -2.496 1.00 90.12 152 VAL A O 1
ATOM 1267 N N . GLU A 1 153 ? 15.610 5.876 -4.095 1.00 90.88 153 GLU A N 1
ATOM 1268 C CA . GLU A 1 153 ? 15.537 6.809 -5.224 1.00 90.88 153 GLU A CA 1
ATOM 1269 C C . GLU A 1 153 ? 14.167 6.855 -5.910 1.00 90.88 153 GLU A C 1
ATOM 1271 O O . GLU A 1 153 ? 13.695 7.944 -6.231 1.00 90.88 153 GLU A O 1
ATOM 1276 N N . ASP A 1 154 ? 13.508 5.707 -6.092 1.00 91.56 154 ASP A N 1
ATOM 1277 C CA . ASP A 1 154 ? 12.311 5.593 -6.944 1.00 91.56 154 ASP A CA 1
ATOM 1278 C C . ASP A 1 154 ? 11.007 5.465 -6.159 1.00 91.56 154 ASP A C 1
ATOM 1280 O O . ASP A 1 154 ? 9.933 5.793 -6.664 1.00 91.56 154 ASP A O 1
ATOM 1284 N N . THR A 1 155 ? 11.071 5.024 -4.901 1.00 93.19 155 THR A N 1
ATOM 1285 C CA . THR A 1 155 ? 9.889 5.035 -4.032 1.00 93.19 155 THR A CA 1
ATOM 1286 C C . THR A 1 155 ? 9.619 6.453 -3.549 1.00 93.19 155 THR A C 1
ATOM 1288 O O . THR A 1 155 ? 10.464 7.080 -2.892 1.00 93.19 155 THR A O 1
ATOM 1291 N N . THR A 1 156 ? 8.415 6.952 -3.826 1.00 94.94 156 THR A N 1
ATOM 1292 C CA . THR A 1 156 ? 8.071 8.341 -3.532 1.00 94.94 156 THR A CA 1
ATOM 1293 C C . THR A 1 156 ? 8.040 8.605 -2.025 1.00 94.94 156 THR A C 1
ATOM 1295 O O . THR A 1 156 ? 7.782 7.717 -1.205 1.00 94.94 156 THR A O 1
ATOM 1298 N N . LEU A 1 157 ? 8.273 9.862 -1.629 1.00 94.12 157 LEU A N 1
ATOM 1299 C CA . LEU A 1 157 ? 8.113 10.274 -0.231 1.00 94.12 157 LEU A CA 1
ATOM 1300 C C . LEU A 1 157 ? 6.678 10.026 0.259 1.00 94.12 157 LEU A C 1
ATOM 1302 O O . LEU A 1 157 ? 6.474 9.622 1.403 1.00 94.12 157 LEU A O 1
ATOM 1306 N N . PHE A 1 158 ? 5.696 10.240 -0.620 1.00 95.75 158 PHE A N 1
ATOM 1307 C CA . PHE A 1 158 ? 4.291 9.973 -0.337 1.00 95.75 158 PHE A CA 1
ATOM 1308 C C . PHE A 1 158 ? 4.061 8.509 0.061 1.00 95.75 158 PHE A C 1
ATOM 1310 O O . PHE A 1 158 ? 3.392 8.260 1.065 1.00 95.75 158 PHE A O 1
ATOM 1317 N N . ASP A 1 159 ? 4.665 7.555 -0.651 1.00 94.62 159 ASP A N 1
ATOM 1318 C CA . ASP A 1 159 ? 4.534 6.128 -0.337 1.00 94.62 159 ASP A CA 1
ATOM 1319 C C . ASP A 1 159 ? 5.132 5.811 1.036 1.00 94.62 159 ASP A C 1
ATOM 1321 O O . ASP A 1 159 ? 4.476 5.204 1.885 1.00 94.62 159 ASP A O 1
ATOM 1325 N N . LYS A 1 160 ? 6.358 6.289 1.286 1.00 95.38 160 LYS A N 1
ATOM 1326 C CA . LYS A 1 160 ? 7.082 6.080 2.552 1.00 95.38 160 LYS A CA 1
ATOM 1327 C C . LYS A 1 160 ? 6.285 6.612 3.744 1.00 95.38 160 LYS A C 1
ATOM 1329 O O . LYS A 1 160 ? 6.111 5.910 4.740 1.00 95.38 160 LYS A O 1
ATOM 1334 N N . LEU A 1 161 ? 5.764 7.834 3.629 1.00 97.06 161 LEU A N 1
ATOM 1335 C CA . LEU A 1 161 ? 4.961 8.460 4.678 1.00 97.06 161 LEU A CA 1
ATOM 1336 C C . LEU A 1 161 ? 3.609 7.768 4.856 1.00 97.06 161 LEU A C 1
ATOM 1338 O O . LEU A 1 161 ? 3.190 7.558 5.990 1.00 97.06 161 LEU A O 1
ATOM 1342 N N . SER A 1 162 ? 2.947 7.368 3.771 1.00 97.12 162 SER A N 1
ATOM 1343 C CA . SER A 1 162 ? 1.654 6.679 3.844 1.00 97.12 162 SER A CA 1
ATOM 1344 C C . SER A 1 162 ? 1.773 5.329 4.548 1.00 97.12 162 SER A C 1
ATOM 1346 O O . SER A 1 162 ? 0.961 5.023 5.422 1.00 97.12 162 SER A O 1
ATOM 1348 N N . LEU A 1 163 ? 2.812 4.546 4.233 1.00 96.81 163 LEU A 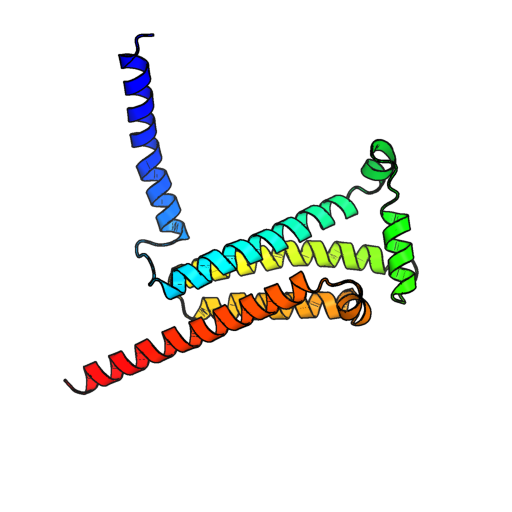N 1
ATOM 1349 C CA . LEU A 1 163 ? 3.096 3.279 4.914 1.00 96.81 163 LEU A CA 1
ATOM 1350 C C . LEU A 1 163 ? 3.399 3.496 6.401 1.00 96.81 163 LEU A C 1
ATOM 1352 O O . LEU A 1 163 ? 2.865 2.772 7.241 1.00 96.81 163 LEU A O 1
ATOM 1356 N N . LEU A 1 164 ? 4.198 4.515 6.736 1.00 97.12 164 LEU A N 1
ATOM 1357 C CA . LEU A 1 164 ? 4.528 4.850 8.122 1.00 97.12 164 LEU A CA 1
ATOM 1358 C C . LEU A 1 164 ? 3.291 5.288 8.919 1.00 97.12 164 LEU A C 1
ATOM 1360 O O . LEU A 1 164 ? 3.059 4.793 10.020 1.00 97.12 164 LEU A O 1
ATOM 1364 N N . VAL A 1 165 ? 2.478 6.189 8.363 1.00 96.94 165 VAL A N 1
ATOM 1365 C CA . VAL A 1 165 ? 1.234 6.656 8.990 1.00 96.94 165 VAL A CA 1
ATOM 1366 C C . VAL A 1 165 ? 0.285 5.485 9.211 1.00 96.94 165 VAL A C 1
ATOM 1368 O O . VAL A 1 165 ? -0.259 5.342 10.304 1.00 96.94 165 VAL A O 1
ATOM 1371 N N . LEU A 1 166 ? 0.118 4.615 8.212 1.00 97.12 166 LEU A N 1
ATOM 1372 C CA . LEU A 1 166 ? -0.734 3.437 8.329 1.00 97.12 166 LEU A CA 1
ATOM 1373 C C . LEU A 1 166 ? -0.242 2.483 9.424 1.00 97.12 166 LEU A C 1
ATOM 1375 O O . LEU A 1 166 ? -1.036 2.035 10.252 1.00 97.12 166 LEU A O 1
ATOM 1379 N N . PHE A 1 167 ? 1.065 2.215 9.455 1.00 97.69 167 PHE A N 1
ATOM 1380 C CA . PHE A 1 167 ? 1.696 1.383 10.474 1.00 97.69 167 PHE A CA 1
ATOM 1381 C C . PHE A 1 167 ? 1.451 1.943 11.880 1.00 97.69 167 PHE A C 1
ATOM 1383 O O . PHE A 1 167 ? 0.954 1.227 12.749 1.00 97.69 167 PHE A O 1
ATOM 1390 N N . LEU A 1 168 ? 1.727 3.234 12.096 1.00 97.31 168 LEU A N 1
ATOM 1391 C CA . LEU A 1 168 ? 1.544 3.884 13.394 1.00 97.31 168 LEU A CA 1
ATOM 1392 C C . LEU A 1 168 ? 0.072 3.919 13.818 1.00 97.31 168 LEU A C 1
ATOM 1394 O O . LEU A 1 168 ? -0.232 3.624 14.971 1.00 97.31 168 LEU A O 1
ATOM 1398 N N . LEU A 1 169 ? -0.853 4.223 12.902 1.00 95.50 169 LEU A N 1
ATOM 1399 C CA . LEU A 1 169 ? -2.289 4.239 13.198 1.00 95.50 169 LEU A CA 1
ATOM 1400 C C . LEU A 1 169 ? -2.785 2.878 13.692 1.00 95.50 169 LEU A C 1
ATOM 1402 O O . LEU A 1 169 ? -3.506 2.813 14.687 1.00 95.50 169 LEU A O 1
ATOM 1406 N N . VAL A 1 170 ? -2.390 1.795 13.021 1.00 95.94 170 VAL A N 1
ATOM 1407 C CA . VAL A 1 170 ? -2.800 0.434 13.393 1.00 95.94 170 VAL A CA 1
ATOM 1408 C C . VAL A 1 170 ? -2.105 -0.023 14.674 1.00 95.94 170 VAL A C 1
ATOM 1410 O O . VAL A 1 170 ? -2.733 -0.671 15.511 1.00 95.94 170 VAL A O 1
ATOM 1413 N N . LEU A 1 171 ? -0.838 0.349 14.868 1.00 95.25 171 LEU A N 1
ATOM 1414 C CA . LEU A 1 171 ? -0.092 0.038 16.083 1.00 95.25 171 LEU A CA 1
ATOM 1415 C C . LEU A 1 171 ? -0.726 0.703 17.314 1.00 95.25 171 LEU A C 1
ATOM 1417 O O . LEU A 1 171 ? -1.027 0.026 18.295 1.00 95.25 171 LEU A O 1
ATOM 1421 N N . ILE A 1 172 ? -0.995 2.011 17.247 1.00 94.31 172 ILE A N 1
ATOM 1422 C CA . ILE A 1 172 ? -1.655 2.749 18.335 1.00 94.31 172 ILE A CA 1
ATOM 1423 C C . ILE A 1 172 ? -3.059 2.179 18.578 1.00 94.31 172 ILE A C 1
ATOM 1425 O O . ILE A 1 172 ? -3.450 1.968 19.726 1.00 94.31 172 ILE A O 1
ATOM 1429 N N . HIS A 1 173 ? -3.803 1.858 17.515 1.00 93.06 173 HIS A N 1
ATOM 1430 C CA . HIS A 1 173 ? -5.109 1.202 17.617 1.00 93.06 173 HIS A CA 1
ATOM 1431 C C . HIS A 1 173 ? -5.061 -0.118 18.381 1.00 93.06 173 HIS A C 1
ATOM 1433 O O . HIS A 1 173 ? -5.878 -0.330 19.284 1.00 93.06 173 HIS A O 1
ATOM 1439 N N . HIS A 1 174 ? -4.073 -0.960 18.083 1.00 92.50 174 HIS A N 1
ATOM 1440 C CA . HIS A 1 174 ? -3.872 -2.228 18.769 1.00 92.50 174 HIS A CA 1
ATOM 1441 C C . HIS A 1 174 ? -3.650 -2.036 20.279 1.00 92.50 174 HIS A C 1
ATOM 1443 O O . HIS A 1 174 ? -4.320 -2.691 21.081 1.00 92.50 174 HIS A O 1
ATOM 1449 N N . PHE A 1 175 ? -2.794 -1.086 20.675 1.00 90.12 175 PHE A N 1
ATOM 1450 C CA . PHE A 1 175 ? -2.539 -0.783 22.089 1.00 90.12 175 PHE A CA 1
ATOM 1451 C C . PHE A 1 175 ? -3.761 -0.194 22.806 1.00 90.12 175 PHE A C 1
ATOM 1453 O O . PHE A 1 175 ? -4.110 -0.635 23.900 1.00 90.12 175 PHE A O 1
ATOM 1460 N N . VAL A 1 176 ? -4.470 0.753 22.181 1.00 87.56 176 VAL A N 1
ATOM 1461 C CA . VAL A 1 176 ? -5.660 1.385 22.780 1.00 87.56 176 VAL A CA 1
ATOM 1462 C C . VAL A 1 176 ? -6.772 0.364 23.041 1.00 87.56 176 VAL A C 1
ATOM 1464 O O . VAL A 1 176 ? -7.455 0.445 24.064 1.00 87.56 176 VAL A O 1
ATOM 1467 N N . ILE A 1 177 ? -6.978 -0.602 22.141 1.00 82.19 177 ILE A N 1
ATOM 1468 C CA . ILE A 1 177 ? -7.961 -1.676 22.357 1.00 82.19 177 ILE A CA 1
ATOM 1469 C C . ILE A 1 177 ? -7.476 -2.682 23.403 1.00 82.19 177 ILE A C 1
ATOM 1471 O O . ILE A 1 177 ? -8.297 -3.176 24.178 1.00 82.19 177 ILE A O 1
ATOM 1475 N N . GLY A 1 178 ? -6.176 -2.986 23.433 1.00 76.25 178 GLY A N 1
ATOM 1476 C CA . GLY A 1 178 ? -5.575 -3.844 24.454 1.00 76.25 178 GLY A CA 1
ATOM 1477 C C . GLY A 1 178 ? -5.843 -3.320 25.865 1.00 76.25 178 GLY A C 1
ATOM 1478 O O . GLY A 1 178 ? -6.415 -4.037 26.684 1.00 76.25 178 GLY A O 1
ATOM 1479 N N . ASN A 1 179 ? -5.543 -2.043 26.104 1.00 73.56 179 ASN A N 1
ATOM 1480 C CA . ASN A 1 179 ? -5.643 -1.431 27.431 1.00 73.56 179 ASN A CA 1
ATOM 1481 C C . ASN A 1 179 ? -7.089 -1.315 27.938 1.00 73.56 179 ASN A C 1
ATOM 1483 O O . ASN A 1 179 ? -7.333 -1.507 29.124 1.00 73.56 179 ASN A O 1
ATOM 1487 N N . ARG A 1 180 ? -8.074 -1.061 27.059 1.00 70.00 180 ARG A N 1
ATOM 1488 C CA . ARG A 1 180 ? -9.491 -0.999 27.479 1.00 70.00 180 ARG A CA 1
ATOM 1489 C C . ARG A 1 180 ? -10.006 -2.310 28.066 1.00 70.00 180 ARG A C 1
ATOM 1491 O O . ARG A 1 180 ? -10.907 -2.266 28.889 1.00 70.00 180 ARG A O 1
ATOM 1498 N N . LYS A 1 181 ? -9.490 -3.457 27.618 1.00 64.06 181 LYS A N 1
ATOM 1499 C CA . LYS A 1 181 ? -9.926 -4.759 28.142 1.00 64.06 181 LYS A CA 1
ATOM 1500 C C . LYS A 1 181 ? -9.399 -4.999 29.553 1.00 64.06 181 LYS A C 1
ATOM 1502 O O . LYS A 1 181 ? -10.176 -5.409 30.398 1.00 64.06 181 LYS A O 1
ATOM 1507 N N . ILE A 1 182 ? -8.136 -4.646 29.794 1.00 67.62 182 ILE A N 1
ATOM 1508 C CA . ILE A 1 182 ? -7.482 -4.786 31.103 1.00 67.62 182 ILE A CA 1
ATOM 1509 C C . ILE A 1 182 ? -8.227 -3.965 32.164 1.00 67.62 182 ILE A C 1
ATOM 1511 O O . ILE A 1 182 ? -8.612 -4.504 33.189 1.00 67.62 182 ILE A O 1
ATOM 1515 N N . VAL A 1 183 ? -8.540 -2.698 31.866 1.00 69.62 183 VAL A N 1
ATOM 1516 C CA . VAL A 1 183 ? -9.261 -1.815 32.805 1.00 69.62 183 VAL A CA 1
ATOM 1517 C C . VAL A 1 183 ? -10.669 -2.332 33.138 1.00 69.62 183 VAL A C 1
ATOM 1519 O O . VAL A 1 183 ? -11.127 -2.190 34.265 1.00 69.62 183 VAL A O 1
ATOM 1522 N N . ILE A 1 184 ? -11.376 -2.932 32.172 1.00 69.00 184 ILE A N 1
ATOM 1523 C CA . ILE A 1 184 ? -12.708 -3.509 32.421 1.00 69.00 184 ILE A CA 1
ATOM 1524 C C . ILE A 1 184 ? -12.601 -4.779 33.276 1.00 69.00 184 ILE A C 1
ATOM 1526 O O . ILE A 1 184 ? -13.425 -4.982 34.159 1.00 69.00 184 ILE A O 1
ATOM 1530 N N . GLU A 1 185 ? -11.604 -5.627 33.019 1.00 71.00 185 GLU A N 1
ATOM 1531 C CA . GLU A 1 185 ? -11.366 -6.850 33.796 1.00 71.00 185 GLU A CA 1
ATOM 1532 C C . GLU A 1 185 ? -10.982 -6.536 35.251 1.00 71.00 185 GLU A C 1
ATOM 1534 O O . GLU A 1 185 ? -11.492 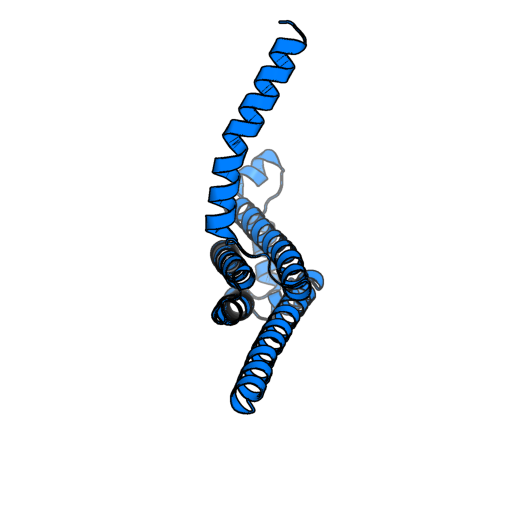-7.193 36.154 1.00 71.00 185 GLU A O 1
ATOM 1539 N N . GLU A 1 186 ? -10.167 -5.502 35.488 1.00 67.19 186 GLU A N 1
ATOM 1540 C CA . GLU A 1 186 ? -9.848 -5.012 36.838 1.00 67.19 186 GLU A CA 1
ATOM 1541 C C . GLU A 1 186 ? -11.096 -4.494 37.563 1.00 67.19 186 GLU A C 1
ATOM 1543 O O . GLU A 1 186 ? -11.341 -4.880 38.700 1.00 67.19 186 GLU A O 1
ATOM 1548 N N . HIS A 1 187 ? -11.937 -3.697 36.894 1.00 65.81 187 HIS A N 1
ATOM 1549 C CA . HIS A 1 187 ? -13.130 -3.139 37.535 1.00 65.81 187 HIS A CA 1
ATOM 1550 C C . HIS A 1 187 ? -14.178 -4.205 37.895 1.00 65.81 187 HIS A C 1
ATOM 1552 O O . HIS A 1 187 ? -14.821 -4.093 38.930 1.00 65.81 187 HIS A O 1
ATOM 1558 N N . ILE A 1 188 ? -14.323 -5.255 37.076 1.00 71.44 188 ILE A N 1
ATOM 1559 C CA . ILE A 1 188 ? -15.216 -6.393 37.369 1.00 71.44 188 ILE A CA 1
ATOM 1560 C C . ILE A 1 188 ? -14.655 -7.275 38.496 1.00 71.44 188 ILE A C 1
ATOM 1562 O O . ILE A 1 188 ? -15.425 -7.916 39.199 1.00 71.44 188 ILE A O 1
ATOM 1566 N N . ALA A 1 189 ? -13.332 -7.344 38.667 1.00 69.56 189 ALA A N 1
ATOM 1567 C CA . ALA A 1 189 ? -12.706 -8.130 39.733 1.00 69.56 189 ALA A CA 1
ATOM 1568 C C . ALA A 1 189 ? -12.749 -7.443 41.113 1.00 69.56 189 ALA A C 1
ATOM 1570 O O . ALA A 1 189 ? -12.504 -8.104 42.122 1.00 69.56 189 ALA A O 1
ATOM 1571 N N . GLU A 1 190 ? -13.023 -6.136 41.155 1.00 67.88 190 GLU A N 1
ATOM 1572 C CA . GLU A 1 190 ? -13.164 -5.341 42.383 1.00 67.88 190 GLU A CA 1
ATOM 1573 C C . GLU A 1 190 ? -14.617 -5.251 42.907 1.00 67.88 190 GLU A C 1
ATOM 1575 O O . GLU A 1 190 ? -14.817 -4.745 44.014 1.00 67.88 190 GLU A O 1
ATOM 1580 N N . GLU A 1 191 ? -15.610 -5.751 42.157 1.00 55.44 191 GLU A N 1
ATOM 1581 C CA . GLU A 1 191 ? -17.025 -5.892 42.570 1.00 55.44 191 GLU A CA 1
ATOM 1582 C C . GLU A 1 191 ? -17.352 -7.303 43.093 1.00 55.44 191 GLU A C 1
ATOM 1584 O O . GLU A 1 191 ? -18.114 -7.392 44.087 1.00 55.44 191 GLU A O 1
#

Foldseek 3Di:
DDPVVVVVVVVVVCVVVVVVVVVVCCVQLNDDFDDPLLVVLLVLLVVLLVVQLVVLVVQLVCLVPQVVCCVPVVDNPQVVQQVVLVVLPHDDSQRSVLSNVLSVVSNVLSVQLNSLSSVSSVVNLCSLVSNLVSLVVSVVSCCVSSNPSCVVPVPDPVNVVSSVVSNVSSVVSSVVSVVVVVVVVVVVVVD

Radius of gyration: 22.93 Å; chains: 1; bounding box: 70×21×74 Å

Organism: NCBI:txid2766479

pLDDT: mean 88.02, std 10.58, range [55.44, 98.44]

Secondary structure (DSSP, 8-state):
--HHHHHHHHHHHHHHHHHHHHHHHHHHH-SSPPPHHHHHHHHHHHHHHHHHHHHHHHHHHHHH-HHHHHHHH---HHHHHHHHHHHTT--TTHHHHHHHHHHHHHHHHHHHHHHHHHHHHTT-TTHHHHHHHHHHHHHHHHHHHHHHHHHHHTS-HHHHHHHHHHHHHHHHHHHHHHHHHHHHHHHHH--

Sequence (191 aa):
MSDQEVTNIEKNDEQLFRPHLKRARNFVLGDERPGLYTQIVFFTGLLITSIFGIWNTISYIILKQPLFLKRHKQVDVEAIISLRGRELGFEGTDFYNYLERFHLMGIVLWLCVLIGFIFLWRKQKWSAYIIIGGILLYSSIMTFLLGATYFVEDTTLFDKLSLLVLFLLVLIHHFVIGNRKIVIEEHIAEE